Protein AF-A0A285RCG6-F1 (afdb_monomer_lite)

pLDDT: mean 84.07, std 20.47, range [36.75, 98.75]

Organism: NCBI:txid614648

Structure (mmCIF, N/CA/C/O backbone):
data_AF-A0A285RCG6-F1
#
_entry.id   AF-A0A285RCG6-F1
#
loop_
_atom_site.group_PDB
_atom_site.id
_atom_site.type_symbol
_atom_site.label_atom_id
_atom_site.label_alt_id
_atom_site.label_comp_id
_atom_site.label_asym_id
_atom_site.label_entity_id
_atom_site.label_seq_id
_atom_site.pdbx_PDB_ins_code
_atom_site.Cartn_x
_atom_site.Cartn_y
_atom_site.Cartn_z
_atom_site.occupancy
_atom_site.B_iso_or_equiv
_atom_site.auth_seq_id
_atom_site.auth_comp_id
_atom_site.auth_asym_id
_atom_site.auth_atom_id
_atom_site.pdbx_PDB_model_num
ATOM 1 N N . MET A 1 1 ? 2.960 23.850 34.413 1.00 48.06 1 MET A N 1
ATOM 2 C CA . MET A 1 1 ? 1.647 23.790 35.101 1.00 48.06 1 MET A CA 1
ATOM 3 C C . MET A 1 1 ? 0.777 22.585 34.695 1.00 48.06 1 MET A C 1
ATOM 5 O O . MET A 1 1 ? -0.185 22.317 35.395 1.00 48.06 1 MET A O 1
ATOM 9 N N . TYR A 1 2 ? 1.134 21.789 33.671 1.00 41.06 2 TYR A N 1
ATOM 10 C CA . TYR A 1 2 ? 0.334 20.629 33.221 1.00 41.06 2 TYR A CA 1
ATOM 11 C C . TYR A 1 2 ? 0.799 19.238 33.716 1.00 41.06 2 TYR A C 1
ATOM 13 O O . TYR A 1 2 ? 0.081 18.262 33.538 1.00 41.06 2 TYR A O 1
ATOM 21 N N . GLN A 1 3 ? 1.936 19.123 34.414 1.00 36.75 3 GLN A N 1
ATOM 22 C CA . GLN A 1 3 ? 2.403 17.839 34.981 1.00 36.75 3 GLN A CA 1
ATOM 23 C C . GLN A 1 3 ? 1.865 17.533 36.391 1.00 36.75 3 GLN A C 1
ATOM 25 O O . GLN A 1 3 ? 1.822 16.374 36.795 1.00 36.75 3 GLN A O 1
ATOM 30 N N . ASN A 1 4 ? 1.376 18.544 37.117 1.00 39.19 4 ASN A N 1
ATOM 31 C CA . ASN A 1 4 ? 0.864 18.366 38.483 1.00 39.19 4 ASN A CA 1
ATOM 32 C C . ASN A 1 4 ? -0.610 17.918 38.536 1.00 39.19 4 ASN A C 1
ATOM 34 O O . ASN A 1 4 ? -1.078 17.493 39.589 1.00 39.19 4 ASN A O 1
ATOM 38 N N . CYS A 1 5 ? -1.342 17.971 37.415 1.00 43.97 5 CYS A N 1
ATOM 39 C CA . CYS A 1 5 ? -2.757 17.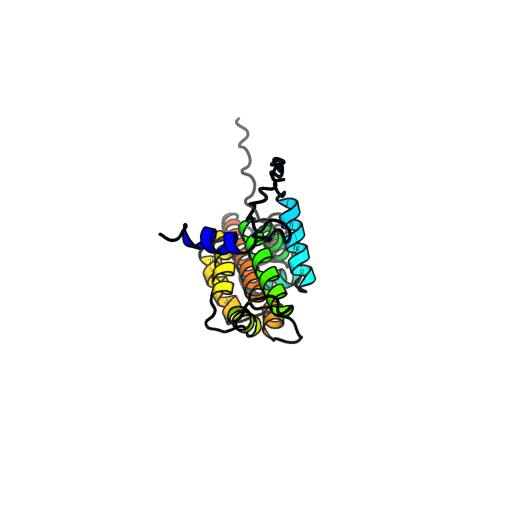585 37.377 1.00 43.97 5 CYS A CA 1
ATOM 40 C C . CYS A 1 5 ? -2.951 16.061 37.229 1.00 43.97 5 CYS A C 1
ATOM 42 O O . CYS A 1 5 ? -3.851 15.492 37.840 1.00 43.97 5 CYS A O 1
ATOM 44 N N . ILE A 1 6 ? -2.060 15.371 36.506 1.00 43.41 6 ILE A N 1
ATOM 45 C CA . ILE A 1 6 ? -2.158 13.915 36.271 1.00 43.41 6 ILE A CA 1
ATOM 46 C C . ILE A 1 6 ? -1.819 13.112 37.539 1.00 43.41 6 ILE A C 1
ATOM 48 O O . ILE A 1 6 ? -2.472 12.113 37.837 1.00 43.41 6 ILE A O 1
ATOM 52 N N . ILE A 1 7 ? -0.865 13.586 38.348 1.00 46.44 7 ILE A N 1
ATOM 53 C CA . ILE A 1 7 ? -0.499 12.943 39.624 1.00 46.44 7 ILE A CA 1
ATOM 54 C C . ILE A 1 7 ? -1.647 13.047 40.649 1.00 46.44 7 ILE A C 1
ATOM 56 O O . ILE A 1 7 ? -1.892 12.106 41.401 1.00 46.44 7 ILE A O 1
ATOM 60 N N . SER A 1 8 ? -2.403 14.151 40.634 1.00 44.25 8 SER A N 1
ATOM 61 C CA . SER A 1 8 ? -3.567 14.372 41.509 1.00 44.25 8 SER A CA 1
ATOM 62 C C . SER A 1 8 ? -4.716 13.390 41.234 1.00 44.25 8 SER A C 1
ATOM 64 O O . SER A 1 8 ? -5.339 12.878 42.168 1.00 44.25 8 SER A O 1
ATOM 66 N N . VAL A 1 9 ? -4.968 13.068 39.959 1.00 45.31 9 VAL A N 1
ATOM 67 C CA . VAL A 1 9 ? -6.043 12.143 39.560 1.00 45.31 9 VAL A CA 1
ATOM 68 C C . VAL A 1 9 ? -5.660 10.687 39.843 1.00 45.31 9 VAL A C 1
ATOM 70 O O . VAL A 1 9 ? -6.495 9.924 40.328 1.00 45.31 9 VAL A O 1
ATOM 73 N N . LEU A 1 10 ? -4.390 10.308 39.648 1.00 38.28 10 LEU A N 1
ATOM 74 C CA . LEU A 1 10 ? -3.929 8.939 39.912 1.00 38.28 10 LEU A CA 1
ATOM 75 C C . LEU A 1 10 ? -3.863 8.597 41.414 1.00 38.28 10 LEU A C 1
ATOM 77 O O . LEU A 1 10 ? -4.074 7.445 41.790 1.00 38.28 10 LEU A O 1
ATOM 81 N N . LEU A 1 11 ? -3.624 9.581 42.294 1.00 39.53 11 LEU A N 1
ATOM 82 C CA . LEU A 1 11 ? -3.581 9.346 43.745 1.00 39.53 11 LEU A CA 1
ATOM 83 C C . LEU A 1 11 ? -4.957 9.073 44.376 1.00 39.53 11 LEU A C 1
ATOM 85 O O . LEU A 1 11 ? -5.017 8.480 45.453 1.00 39.53 11 LEU A O 1
ATOM 89 N N . ARG A 1 12 ? -6.069 9.456 43.732 1.00 42.06 12 ARG A N 1
ATOM 90 C CA . ARG A 1 12 ? -7.420 9.228 44.281 1.00 42.06 12 ARG A CA 1
ATOM 91 C C . ARG A 1 12 ? -7.894 7.774 44.200 1.00 42.06 12 ARG A C 1
ATOM 93 O O . ARG A 1 12 ? -8.850 7.430 44.885 1.00 42.06 12 ARG A O 1
ATOM 100 N N . VAL A 1 13 ? -7.221 6.914 43.433 1.00 44.88 13 VAL A N 1
ATOM 101 C CA . VAL A 1 13 ? -7.636 5.512 43.222 1.00 44.88 13 VAL A CA 1
ATOM 102 C C . VAL A 1 13 ? -7.020 4.538 44.248 1.00 44.88 13 VAL A C 1
ATOM 104 O O . VAL A 1 13 ? -7.443 3.392 44.342 1.00 44.88 13 VAL A O 1
ATOM 107 N N . LEU A 1 14 ? -6.067 4.972 45.086 1.00 41.97 14 LEU A N 1
ATOM 108 C CA . LEU A 1 14 ? -5.276 4.076 45.954 1.00 41.97 14 LEU A CA 1
ATOM 109 C C . LEU A 1 14 ? -5.435 4.325 47.467 1.00 41.97 14 LEU A C 1
ATOM 111 O O . LEU A 1 14 ? -4.511 4.068 48.238 1.00 41.97 14 LEU A O 1
ATOM 115 N N . CYS A 1 15 ? -6.593 4.803 47.928 1.00 42.41 15 CYS A N 1
ATOM 116 C CA . CYS A 1 15 ? -6.899 4.880 49.362 1.00 42.41 15 CYS A CA 1
ATOM 117 C C . CYS A 1 15 ? -7.920 3.808 49.761 1.00 42.41 15 CYS A C 1
ATOM 119 O O . CYS A 1 15 ? -9.116 3.971 49.541 1.00 42.41 15 CYS A O 1
ATOM 121 N N . SER A 1 16 ? -7.455 2.729 50.397 1.00 49.59 16 SER A N 1
ATOM 122 C CA . SER A 1 16 ? -8.328 1.806 51.130 1.00 49.59 16 SER A CA 1
ATOM 123 C C . SER A 1 16 ? -8.360 2.213 52.604 1.00 49.59 16 SER A C 1
ATOM 125 O O . SER A 1 16 ? -7.315 2.350 53.239 1.00 49.59 16 SER A O 1
ATOM 127 N N . LYS A 1 17 ? -9.560 2.435 53.146 1.00 45.97 17 LYS A N 1
ATOM 128 C CA . LYS A 1 17 ? -9.786 2.842 54.540 1.00 45.97 17 LYS A CA 1
ATOM 129 C C . LYS A 1 17 ? -9.766 1.595 55.432 1.00 45.97 17 LYS A C 1
ATOM 131 O O . LYS A 1 17 ? -10.591 0.702 55.244 1.00 45.97 17 LYS A O 1
ATOM 136 N N . ASP A 1 18 ? -8.837 1.520 56.384 1.00 47.41 18 ASP A N 1
ATOM 137 C CA . ASP A 1 18 ? -8.845 0.471 57.411 1.00 47.41 18 ASP A CA 1
ATOM 138 C C . ASP A 1 18 ? -10.092 0.652 58.297 1.00 47.41 18 ASP A C 1
ATOM 140 O O . ASP A 1 18 ? -10.299 1.711 58.898 1.00 47.41 18 ASP A O 1
ATOM 144 N N . ARG A 1 19 ? -10.954 -0.371 58.335 1.00 52.31 19 ARG A N 1
ATOM 145 C CA . ARG A 1 19 ? -12.254 -0.324 59.020 1.00 52.31 19 ARG A CA 1
ATOM 146 C C . ARG A 1 19 ? -12.160 -0.399 60.549 1.00 52.31 19 ARG A C 1
ATOM 148 O O . ARG A 1 19 ? -13.161 -0.098 61.188 1.00 52.31 19 ARG A O 1
ATOM 155 N N . ASN A 1 20 ? -11.003 -0.723 61.136 1.00 49.62 20 ASN A N 1
ATOM 156 C CA . ASN A 1 20 ? -10.863 -0.868 62.593 1.00 49.62 20 ASN A CA 1
ATOM 157 C C . ASN A 1 20 ? -10.155 0.300 63.292 1.00 49.62 20 ASN A C 1
ATOM 159 O O . ASN A 1 20 ? -10.365 0.498 64.484 1.00 49.62 20 ASN A O 1
ATOM 163 N N . THR A 1 21 ? -9.321 1.077 62.595 1.00 57.66 21 THR A N 1
ATOM 164 C CA . THR A 1 21 ? -8.487 2.112 63.247 1.00 57.66 21 THR A CA 1
ATOM 165 C C . THR A 1 21 ? -8.702 3.530 62.722 1.00 57.66 21 THR A C 1
ATOM 167 O O . THR A 1 21 ? -8.169 4.480 63.295 1.00 57.66 21 THR A O 1
ATOM 170 N N . GLY A 1 22 ? -9.462 3.707 61.634 1.00 49.22 22 GLY A N 1
ATOM 171 C CA . GLY A 1 22 ? -9.764 5.023 61.057 1.00 49.22 22 GLY A CA 1
ATOM 172 C C . GLY A 1 22 ? -8.557 5.775 60.477 1.00 49.22 22 GLY A C 1
ATOM 173 O O . GLY A 1 22 ? -8.718 6.894 59.990 1.00 49.22 22 GLY A O 1
ATOM 174 N N . ARG A 1 23 ? -7.355 5.183 60.491 1.00 48.94 23 ARG A N 1
ATOM 175 C CA . ARG A 1 23 ? -6.137 5.771 59.924 1.00 48.94 23 ARG A CA 1
ATOM 176 C C . ARG A 1 23 ? -6.030 5.464 58.432 1.00 48.94 23 ARG A C 1
ATOM 178 O O . ARG A 1 23 ? -6.222 4.334 57.991 1.00 48.94 23 ARG A O 1
ATOM 185 N N . ILE A 1 24 ? -5.700 6.494 57.658 1.00 49.97 24 ILE A N 1
ATOM 186 C CA . ILE A 1 24 ? -5.374 6.376 56.237 1.00 49.97 24 ILE A CA 1
ATOM 187 C C . ILE A 1 24 ? -3.916 5.919 56.146 1.00 49.97 24 ILE A C 1
ATOM 189 O O . ILE A 1 24 ? -3.016 6.648 56.559 1.00 49.97 24 ILE A O 1
ATOM 193 N N . PHE A 1 25 ? -3.679 4.720 55.615 1.00 44.81 25 PHE A N 1
ATOM 194 C CA . PHE A 1 25 ? -2.336 4.227 55.317 1.00 44.81 25 PHE A CA 1
ATOM 195 C C . PHE A 1 25 ? -2.109 4.236 53.807 1.00 44.81 25 PHE A C 1
ATOM 197 O O . PHE A 1 25 ? -2.900 3.683 53.044 1.00 44.81 25 PHE A O 1
ATOM 204 N N . ILE A 1 26 ? -0.999 4.831 53.373 1.00 47.78 26 ILE A N 1
ATOM 205 C CA . ILE A 1 26 ? -0.509 4.686 52.002 1.00 47.78 26 ILE A CA 1
ATOM 206 C C . ILE A 1 26 ? 0.262 3.364 51.951 1.00 47.78 26 ILE A C 1
ATOM 208 O O . ILE A 1 26 ? 1.390 3.276 52.436 1.00 47.78 26 ILE A O 1
ATOM 212 N N . VAL A 1 27 ? -0.337 2.319 51.376 1.00 44.09 27 VAL A N 1
ATOM 213 C CA . VAL A 1 27 ? 0.382 1.068 51.094 1.00 44.09 27 VAL A CA 1
ATOM 214 C C . VAL A 1 27 ? 1.257 1.297 49.864 1.00 44.09 27 VAL A C 1
ATOM 216 O O . VAL A 1 27 ? 0.847 1.061 48.729 1.00 44.09 27 VAL A O 1
ATOM 219 N N . ILE A 1 28 ? 2.487 1.766 50.077 1.00 44.91 28 ILE A N 1
ATOM 220 C CA . ILE A 1 28 ? 3.508 1.758 49.028 1.00 44.91 28 ILE A CA 1
ATOM 221 C C . ILE A 1 28 ? 3.971 0.306 48.875 1.00 44.91 28 ILE A C 1
ATOM 223 O O . ILE A 1 28 ? 4.890 -0.139 49.564 1.00 44.91 28 ILE A O 1
ATOM 227 N N . LYS A 1 29 ? 3.344 -0.459 47.970 1.00 40.41 29 LYS A N 1
ATOM 228 C CA . LYS A 1 29 ? 3.955 -1.701 47.482 1.00 40.41 29 LYS A CA 1
ATOM 229 C C . LYS A 1 29 ? 5.254 -1.320 46.772 1.00 40.41 29 LYS A C 1
ATOM 231 O O . LYS A 1 29 ? 5.237 -0.885 45.624 1.00 40.41 29 LYS A O 1
ATOM 236 N N . ARG A 1 30 ? 6.392 -1.474 47.457 1.00 43.72 30 ARG A N 1
ATOM 237 C CA . ARG A 1 30 ? 7.715 -1.495 46.822 1.00 43.72 30 ARG A CA 1
ATOM 238 C C . ARG A 1 30 ? 7.810 -2.771 45.985 1.00 43.72 30 ARG A C 1
ATOM 240 O O . ARG A 1 30 ? 8.384 -3.762 46.422 1.00 43.72 30 ARG A O 1
ATOM 247 N N . ASN A 1 31 ? 7.217 -2.763 44.796 1.00 43.03 31 ASN A N 1
ATOM 248 C CA . ASN A 1 31 ? 7.556 -3.753 43.785 1.00 43.03 31 ASN A CA 1
ATOM 249 C C . ASN A 1 31 ? 9.004 -3.475 43.379 1.00 43.03 31 ASN A C 1
ATOM 251 O O . ASN A 1 31 ? 9.313 -2.391 42.882 1.00 43.03 31 ASN A O 1
ATOM 255 N N . GLY A 1 32 ? 9.897 -4.426 43.658 1.00 42.72 32 GLY A N 1
ATOM 256 C CA . GLY A 1 32 ? 11.266 -4.381 43.167 1.00 42.72 32 GLY A CA 1
ATOM 257 C C . GLY A 1 32 ? 11.233 -4.152 41.662 1.00 42.72 32 GLY A C 1
ATOM 258 O O . GLY A 1 32 ? 10.590 -4.905 40.933 1.00 42.72 32 GLY A O 1
ATOM 259 N N . ALA A 1 33 ? 11.871 -3.078 41.206 1.00 47.38 33 ALA A N 1
ATOM 260 C CA . ALA A 1 33 ? 12.021 -2.793 39.792 1.00 47.38 33 ALA A CA 1
ATOM 261 C C . ALA A 1 33 ? 12.904 -3.888 39.176 1.00 47.38 33 ALA A C 1
ATOM 263 O O . ALA A 1 33 ? 14.128 -3.766 39.124 1.00 47.38 33 ALA A O 1
ATOM 264 N N . GLN A 1 34 ? 12.292 -4.986 38.731 1.00 47.66 34 GLN A N 1
ATOM 265 C CA . GLN A 1 34 ? 12.912 -5.865 37.754 1.00 47.66 34 GLN A CA 1
ATOM 266 C C . GLN A 1 34 ? 13.211 -4.998 36.537 1.00 47.66 34 GLN A C 1
ATOM 268 O O . GLN A 1 34 ? 12.314 -4.462 35.886 1.00 47.66 34 GLN A O 1
ATOM 273 N N . LYS A 1 35 ? 14.501 -4.808 36.273 1.00 47.66 35 LYS A N 1
ATOM 274 C CA . LYS A 1 35 ? 15.003 -4.122 35.091 1.00 47.66 35 LYS A CA 1
ATOM 275 C C . LYS A 1 35 ? 14.614 -4.984 33.888 1.00 47.66 35 LYS A C 1
ATOM 277 O O . LYS A 1 35 ? 15.370 -5.865 33.494 1.00 47.66 35 LYS A O 1
ATOM 282 N N . MET A 1 36 ? 13.406 -4.788 33.353 1.00 52.31 36 MET A N 1
ATOM 283 C CA . MET A 1 36 ? 12.994 -5.407 32.098 1.00 52.31 36 MET A CA 1
ATOM 284 C C . MET A 1 36 ? 13.960 -4.909 31.030 1.00 52.31 36 MET A C 1
ATOM 286 O O . MET A 1 36 ? 13.895 -3.756 30.599 1.00 52.31 36 MET A O 1
ATOM 290 N N . VAL A 1 37 ? 14.903 -5.758 30.638 1.00 53.97 37 VAL A N 1
ATOM 291 C CA . VAL A 1 37 ? 15.715 -5.512 29.454 1.00 53.97 37 VAL A CA 1
ATOM 292 C C . VAL A 1 37 ? 14.730 -5.498 28.292 1.00 53.97 37 VAL A C 1
ATOM 294 O O . VAL A 1 37 ? 14.185 -6.536 27.927 1.00 53.97 37 VAL A O 1
ATOM 297 N N . LYS A 1 38 ? 14.428 -4.306 27.768 1.00 67.56 38 LYS A N 1
ATOM 298 C CA . LYS A 1 38 ? 13.544 -4.134 26.610 1.00 67.56 38 LYS A CA 1
ATOM 299 C C . LYS A 1 38 ? 14.148 -4.932 25.450 1.00 67.56 38 LYS A C 1
ATOM 301 O O . LYS A 1 38 ? 15.146 -4.505 24.867 1.00 67.56 38 LYS A O 1
ATOM 306 N N . LYS A 1 39 ? 13.579 -6.105 25.148 1.00 81.56 39 LYS A N 1
ATOM 307 C CA . LYS A 1 39 ? 13.943 -6.908 23.975 1.00 81.56 39 LYS A CA 1
ATOM 308 C C . LYS A 1 39 ? 13.729 -6.024 22.744 1.00 81.56 39 LYS A C 1
ATOM 310 O O . LYS A 1 39 ? 12.626 -5.528 22.531 1.00 81.56 39 LYS A O 1
ATOM 315 N N . ARG A 1 40 ? 14.789 -5.767 21.974 1.00 83.81 40 ARG A N 1
ATOM 316 C CA . ARG A 1 40 ? 14.655 -5.066 20.691 1.00 83.81 40 ARG A CA 1
ATOM 317 C C . ARG A 1 40 ? 13.960 -6.009 19.714 1.00 83.81 40 ARG A C 1
ATOM 319 O O . ARG A 1 40 ? 14.417 -7.136 19.543 1.00 83.81 40 ARG A O 1
A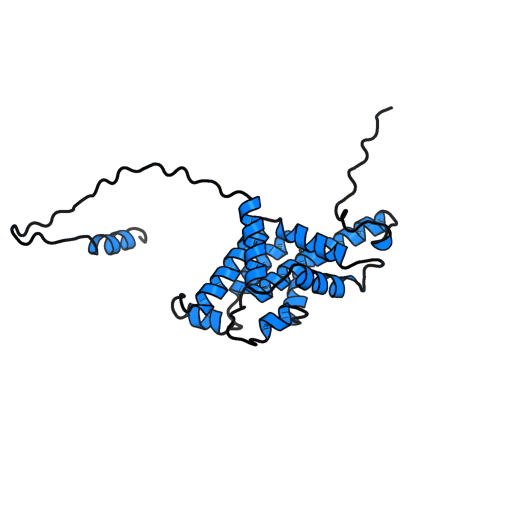TOM 326 N N . ILE A 1 41 ? 12.870 -5.545 19.113 1.00 88.75 41 ILE A N 1
ATOM 327 C CA . ILE A 1 41 ? 12.157 -6.283 18.067 1.00 88.75 41 ILE A CA 1
ATOM 328 C C . ILE A 1 41 ? 13.038 -6.289 16.813 1.00 88.75 41 ILE A C 1
ATOM 330 O O . ILE A 1 41 ? 13.635 -5.263 16.467 1.00 88.75 41 ILE A O 1
ATOM 334 N N . SER A 1 42 ? 13.184 -7.454 16.182 1.00 90.94 42 SER A N 1
ATOM 335 C CA . SER A 1 42 ? 14.014 -7.600 14.983 1.00 90.94 42 SER A CA 1
ATOM 336 C C . SER A 1 42 ? 13.304 -7.041 13.746 1.00 90.94 42 SER A C 1
ATOM 338 O O . SER A 1 42 ? 12.080 -7.074 13.660 1.00 90.94 42 SER A O 1
ATOM 340 N N . SER A 1 43 ? 14.060 -6.553 12.759 1.00 88.69 43 SER A N 1
ATOM 341 C CA . SER A 1 43 ? 13.472 -6.064 11.500 1.00 88.69 43 SER A CA 1
ATOM 342 C C . SER A 1 43 ? 12.715 -7.157 10.736 1.00 88.69 43 SER A C 1
ATOM 344 O O . SER A 1 43 ? 11.758 -6.859 10.033 1.00 88.69 43 SER A O 1
ATOM 346 N N . GLU A 1 44 ? 13.144 -8.413 10.865 1.00 89.94 44 GLU A N 1
ATOM 347 C CA . GLU A 1 44 ? 12.497 -9.562 10.228 1.00 89.94 44 GLU A CA 1
ATOM 348 C C . GLU A 1 44 ? 11.137 -9.871 10.861 1.00 89.94 44 GLU A C 1
ATOM 350 O O . GLU A 1 44 ? 10.165 -10.101 10.148 1.00 89.94 44 GLU A O 1
ATOM 355 N N . GLU A 1 45 ? 11.044 -9.782 12.190 1.00 94.12 45 GLU A N 1
ATOM 356 C CA . GLU A 1 45 ? 9.785 -9.937 12.928 1.00 94.12 45 GLU A CA 1
ATOM 357 C C . GLU A 1 45 ? 8.757 -8.878 12.505 1.00 94.12 45 GLU A C 1
ATOM 359 O O . GLU A 1 45 ? 7.609 -9.214 12.228 1.00 94.12 45 GLU A O 1
ATOM 364 N N . VAL A 1 46 ? 9.183 -7.618 12.356 1.00 94.94 46 VAL A N 1
ATOM 365 C CA . VAL A 1 46 ? 8.313 -6.529 11.875 1.00 94.94 46 VAL A CA 1
ATOM 366 C C . VAL A 1 46 ? 7.892 -6.748 10.418 1.00 94.94 46 VAL A C 1
ATOM 368 O O . VAL A 1 46 ? 6.721 -6.571 10.081 1.00 94.94 46 VAL A O 1
ATOM 371 N N . ALA A 1 47 ? 8.820 -7.165 9.550 1.00 94.06 47 ALA A N 1
ATOM 372 C CA . ALA A 1 47 ? 8.523 -7.444 8.146 1.00 94.06 47 ALA A CA 1
ATOM 373 C C . ALA A 1 47 ? 7.496 -8.573 7.993 1.00 94.06 47 ALA A C 1
ATOM 375 O O . ALA A 1 47 ? 6.553 -8.447 7.215 1.00 94.06 47 ALA A O 1
ATOM 376 N N . LYS A 1 48 ? 7.659 -9.654 8.764 1.00 96.12 48 LYS A N 1
ATOM 377 C CA . LYS A 1 48 ? 6.720 -10.774 8.791 1.00 96.12 48 LYS A CA 1
ATOM 378 C C . LYS A 1 48 ? 5.338 -10.324 9.268 1.00 96.12 48 LYS A C 1
ATOM 380 O O . LYS A 1 48 ? 4.367 -10.548 8.554 1.00 96.12 48 LYS A O 1
ATOM 385 N N . ALA A 1 49 ? 5.270 -9.621 10.400 1.00 97.69 49 ALA A N 1
ATOM 386 C CA . ALA A 1 49 ? 4.010 -9.113 10.940 1.00 97.69 49 ALA A CA 1
ATOM 387 C C . ALA A 1 49 ? 3.279 -8.193 9.950 1.00 97.69 49 ALA A C 1
ATOM 389 O O . ALA A 1 49 ? 2.061 -8.238 9.851 1.00 97.69 49 ALA A O 1
ATOM 390 N N . THR A 1 50 ? 4.019 -7.387 9.183 1.00 98.12 50 THR A N 1
ATOM 391 C CA . THR A 1 50 ? 3.441 -6.499 8.160 1.00 98.12 50 THR A CA 1
ATOM 392 C C . THR A 1 50 ? 2.757 -7.290 7.045 1.00 98.12 50 THR A C 1
ATOM 394 O O . THR A 1 50 ? 1.655 -6.942 6.634 1.00 98.12 50 THR A O 1
ATOM 397 N N . LYS A 1 51 ? 3.388 -8.367 6.557 1.00 97.69 51 LYS A N 1
ATOM 398 C CA . LYS A 1 51 ? 2.796 -9.224 5.518 1.00 97.69 51 LYS A CA 1
ATOM 399 C C . LYS A 1 51 ? 1.565 -9.957 6.035 1.00 97.69 51 LYS A C 1
ATOM 401 O O . LYS A 1 51 ? 0.522 -9.906 5.399 1.00 97.69 51 LYS A O 1
ATOM 406 N N . GLU A 1 52 ? 1.666 -10.543 7.226 1.00 98.19 52 GLU A N 1
ATOM 407 C CA . GLU A 1 52 ? 0.536 -11.203 7.890 1.00 98.19 52 GLU A CA 1
ATOM 408 C C . GLU A 1 52 ? -0.626 -10.223 8.140 1.00 98.19 52 GLU A C 1
ATOM 410 O O . GLU A 1 52 ? -1.791 -10.604 8.031 1.00 98.19 52 GLU A O 1
ATOM 415 N N . ALA A 1 53 ? -0.326 -8.951 8.433 1.00 98.25 53 ALA A N 1
ATOM 416 C CA . ALA A 1 53 ? -1.319 -7.891 8.584 1.00 98.25 53 ALA A CA 1
ATOM 417 C C . ALA A 1 53 ? -2.024 -7.537 7.266 1.00 98.25 53 ALA A C 1
ATOM 419 O O . ALA A 1 53 ? -3.228 -7.322 7.267 1.00 98.25 53 ALA A O 1
ATOM 420 N N . LEU A 1 54 ? -1.330 -7.511 6.130 1.00 98.44 54 LEU A N 1
ATOM 421 C CA . LEU A 1 54 ? -1.984 -7.299 4.833 1.00 98.44 54 LEU A CA 1
ATOM 422 C C . LEU A 1 54 ? -2.843 -8.510 4.438 1.00 98.44 54 LEU A C 1
ATOM 424 O O . LEU A 1 54 ? -4.020 -8.362 4.105 1.00 98.44 54 LEU A O 1
ATOM 428 N N . GLU A 1 55 ? -2.291 -9.718 4.575 1.00 97.75 55 GLU A N 1
ATOM 429 C CA . GLU A 1 55 ? -2.974 -10.968 4.225 1.00 97.75 55 GLU A CA 1
ATOM 430 C C . GLU A 1 55 ? -4.252 -11.177 5.045 1.00 97.75 55 GLU A C 1
ATOM 432 O O . GLU A 1 55 ? -5.296 -11.526 4.491 1.00 97.75 55 GLU A O 1
ATOM 437 N N . ARG A 1 56 ? -4.221 -10.904 6.358 1.00 96.31 56 ARG A N 1
ATOM 438 C CA . ARG A 1 56 ? -5.413 -11.024 7.218 1.00 96.31 56 ARG A CA 1
ATOM 439 C C . ARG A 1 56 ? -6.512 -10.014 6.878 1.00 96.31 56 ARG A C 1
ATOM 441 O O . ARG A 1 56 ? -7.651 -10.219 7.287 1.00 96.31 56 ARG A O 1
ATOM 448 N N . ARG A 1 57 ? -6.178 -8.939 6.156 1.00 96.12 57 ARG A N 1
ATOM 449 C CA . ARG A 1 57 ? -7.134 -7.956 5.625 1.00 96.12 57 ARG A CA 1
ATOM 450 C C . ARG A 1 57 ? -7.506 -8.233 4.163 1.00 96.12 57 ARG A C 1
ATOM 452 O O . ARG A 1 57 ? -8.203 -7.431 3.556 1.00 96.12 57 ARG A O 1
ATOM 459 N N . GLY A 1 58 ? -7.076 -9.368 3.608 1.00 95.88 58 GLY A N 1
ATOM 460 C CA . GLY A 1 58 ? -7.427 -9.796 2.255 1.00 95.88 58 GLY A CA 1
ATOM 461 C C . GLY A 1 58 ? -6.659 -9.083 1.144 1.00 95.88 58 GLY A C 1
ATOM 462 O O . GLY A 1 58 ? -7.140 -9.059 0.016 1.00 95.88 58 GLY A O 1
ATOM 463 N N . VAL A 1 59 ? -5.492 -8.505 1.448 1.00 98.00 59 VAL A N 1
ATOM 464 C CA . VAL A 1 59 ? -4.622 -7.852 0.462 1.00 98.00 59 VAL A CA 1
ATOM 465 C C . VAL A 1 59 ? -3.384 -8.712 0.239 1.00 98.00 59 VAL A C 1
ATOM 467 O O . VAL A 1 59 ? -2.594 -8.905 1.167 1.00 98.00 59 VAL A O 1
ATOM 470 N N . THR A 1 60 ? -3.181 -9.205 -0.985 1.00 98.31 60 THR A N 1
ATOM 471 C CA . THR A 1 60 ? -1.941 -9.911 -1.344 1.00 98.31 60 THR A CA 1
ATOM 472 C C . THR A 1 60 ? -0.920 -8.974 -1.988 1.00 98.31 60 THR A C 1
ATOM 474 O O . THR A 1 60 ? -1.228 -7.863 -2.419 1.00 98.31 60 THR A O 1
ATOM 477 N N . ILE A 1 61 ? 0.337 -9.414 -2.069 1.00 98.31 61 ILE A N 1
ATOM 478 C CA . ILE A 1 61 ? 1.389 -8.647 -2.752 1.00 98.31 61 ILE A CA 1
ATOM 479 C C . ILE A 1 61 ? 1.076 -8.536 -4.249 1.00 98.31 61 ILE A C 1
ATOM 481 O O . ILE A 1 61 ? 1.328 -7.499 -4.860 1.00 98.31 61 ILE A O 1
ATOM 485 N N . GLU A 1 62 ? 0.497 -9.584 -4.828 1.00 98.31 62 GLU A N 1
ATOM 486 C CA . GLU A 1 62 ? 0.094 -9.658 -6.229 1.00 98.31 62 GLU A CA 1
ATOM 487 C C . GLU A 1 62 ? -1.029 -8.666 -6.549 1.00 98.31 62 GLU A C 1
ATOM 489 O O . GLU A 1 62 ? -0.985 -8.035 -7.603 1.00 98.31 62 GLU A O 1
ATOM 494 N N . ASP A 1 63 ? -1.980 -8.460 -5.630 1.00 98.50 63 ASP A N 1
ATOM 495 C CA . ASP A 1 63 ? -3.026 -7.441 -5.778 1.00 98.50 63 ASP A CA 1
ATOM 496 C C . ASP A 1 63 ? -2.427 -6.032 -5.931 1.00 98.50 63 ASP A C 1
ATOM 498 O O . ASP A 1 63 ? -2.851 -5.246 -6.782 1.00 98.50 63 ASP A O 1
ATOM 502 N N . ILE A 1 64 ? -1.407 -5.717 -5.127 1.00 98.75 64 ILE A N 1
ATOM 503 C CA . ILE A 1 64 ? -0.689 -4.437 -5.189 1.00 98.75 64 ILE A CA 1
ATOM 504 C C . ILE A 1 64 ? 0.163 -4.376 -6.464 1.00 98.75 64 ILE A C 1
ATOM 506 O O . ILE A 1 64 ? 0.191 -3.355 -7.152 1.00 98.75 64 ILE A O 1
ATOM 510 N N . ALA A 1 65 ? 0.849 -5.468 -6.807 1.00 98.50 65 ALA A N 1
ATOM 511 C CA . ALA A 1 65 ? 1.688 -5.556 -7.997 1.00 98.50 65 ALA A CA 1
ATOM 512 C C . ALA A 1 65 ? 0.886 -5.366 -9.290 1.00 98.50 65 ALA A C 1
ATOM 514 O O . ALA A 1 65 ? 1.396 -4.736 -10.212 1.00 98.50 65 ALA A O 1
ATOM 515 N N . ALA A 1 66 ? -0.359 -5.844 -9.348 1.00 98.62 66 ALA A N 1
ATOM 516 C CA . ALA A 1 66 ? -1.249 -5.642 -10.488 1.00 98.62 66 ALA A CA 1
ATOM 517 C C . ALA A 1 66 ? -1.537 -4.153 -10.728 1.00 98.62 66 ALA A C 1
ATOM 519 O O . ALA A 1 66 ? -1.442 -3.687 -11.859 1.00 98.62 66 ALA A O 1
ATOM 520 N N . ILE A 1 67 ? -1.774 -3.381 -9.659 1.00 98.50 67 ILE A N 1
ATOM 521 C CA . ILE A 1 67 ? -1.930 -1.921 -9.762 1.00 98.50 67 ILE A CA 1
ATOM 522 C C . ILE A 1 67 ? -0.657 -1.295 -10.335 1.00 98.50 67 ILE A C 1
ATOM 524 O O . ILE A 1 67 ? -0.715 -0.513 -11.280 1.00 98.50 67 ILE A O 1
ATOM 528 N N . VAL A 1 68 ? 0.509 -1.655 -9.791 1.00 98.44 68 VAL A N 1
ATOM 529 C CA . VAL A 1 68 ? 1.800 -1.133 -10.267 1.00 98.44 68 VAL A CA 1
ATOM 530 C C . VAL A 1 68 ? 2.020 -1.476 -11.740 1.00 98.44 68 VAL A C 1
ATOM 532 O O . VAL A 1 68 ? 2.493 -0.630 -12.497 1.00 98.44 68 VAL A O 1
ATOM 535 N N . TYR A 1 69 ? 1.680 -2.699 -12.142 1.00 98.19 69 TYR A N 1
ATOM 536 C CA . TYR A 1 69 ? 1.805 -3.170 -13.513 1.00 98.19 69 TYR A CA 1
ATOM 537 C C . TYR A 1 69 ? 0.947 -2.339 -14.462 1.00 98.19 69 TYR A C 1
ATOM 539 O O . TYR A 1 69 ? 1.487 -1.763 -15.401 1.00 98.19 69 TYR A O 1
ATOM 547 N N . ASP A 1 70 ? -0.342 -2.178 -14.169 1.00 96.62 70 ASP A N 1
ATOM 548 C CA . ASP A 1 70 ? -1.261 -1.398 -15.003 1.00 96.62 70 ASP A CA 1
ATOM 549 C C . ASP A 1 70 ? -0.813 0.065 -15.142 1.00 96.62 70 ASP A C 1
ATOM 551 O O . ASP A 1 70 ? -0.923 0.661 -16.214 1.00 96.62 70 ASP A O 1
ATOM 555 N N . MET A 1 71 ? -0.251 0.643 -14.076 1.00 94.88 71 MET A N 1
ATOM 556 C CA . MET A 1 71 ? 0.270 2.010 -14.099 1.00 94.88 71 MET A CA 1
ATOM 557 C C . MET A 1 71 ? 1.545 2.168 -14.927 1.00 94.88 71 MET A C 1
ATOM 559 O O . MET A 1 71 ? 1.782 3.239 -15.482 1.00 94.88 71 MET A O 1
ATOM 563 N N . GLN A 1 72 ? 2.412 1.156 -14.936 1.00 96.38 72 GLN A N 1
ATOM 564 C CA . GLN A 1 72 ? 3.760 1.265 -15.493 1.00 96.38 72 GLN A CA 1
ATOM 565 C C . GLN A 1 72 ? 3.884 0.639 -16.885 1.00 96.38 72 GLN A C 1
ATOM 567 O O . GLN A 1 72 ? 4.705 1.104 -17.674 1.00 96.38 72 GLN A O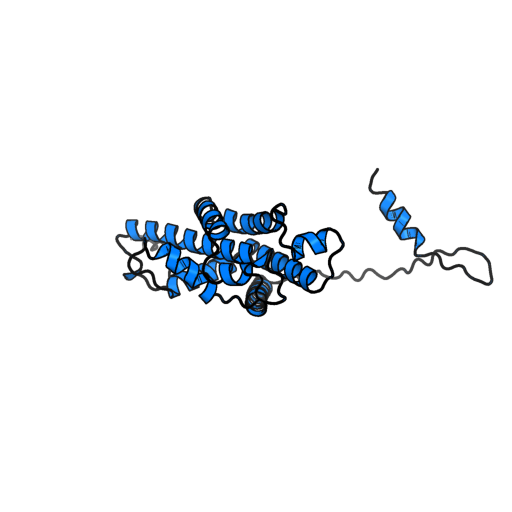 1
ATOM 572 N N . LEU A 1 73 ? 3.057 -0.350 -17.227 1.00 95.25 73 LEU A N 1
ATOM 573 C CA . LEU A 1 73 ? 3.076 -1.037 -18.519 1.00 95.25 73 LEU A CA 1
ATOM 574 C C . LEU A 1 73 ? 3.041 -0.085 -19.731 1.00 95.25 73 LEU A C 1
ATOM 576 O O . LEU A 1 73 ? 3.813 -0.323 -20.657 1.00 95.25 73 LEU A O 1
ATOM 580 N N . PRO A 1 74 ? 2.245 1.008 -19.752 1.00 94.75 74 PRO A N 1
ATOM 581 C CA . PRO A 1 74 ? 2.213 1.917 -20.903 1.00 94.75 74 PRO A CA 1
ATOM 582 C C . PRO A 1 74 ? 3.543 2.621 -21.203 1.00 94.75 74 PRO A C 1
ATOM 584 O O . PRO A 1 74 ? 3.709 3.164 -22.292 1.00 94.75 74 PRO A O 1
ATOM 587 N N . TYR A 1 75 ? 4.466 2.644 -20.239 1.00 92.06 75 TYR A N 1
ATOM 588 C CA . TYR A 1 75 ? 5.739 3.361 -20.325 1.00 92.06 75 TYR A CA 1
ATOM 589 C C . TYR A 1 75 ? 6.953 2.430 -20.387 1.00 92.06 75 TYR A C 1
ATOM 591 O O . TYR A 1 75 ? 8.032 2.870 -20.760 1.00 92.06 75 TYR A O 1
ATOM 599 N N . ASN A 1 76 ? 6.793 1.159 -20.011 1.00 91.00 76 ASN A N 1
ATOM 600 C CA . ASN A 1 76 ? 7.902 0.239 -19.783 1.00 91.00 76 ASN A CA 1
ATOM 601 C C . ASN A 1 76 ? 7.765 -0.998 -20.678 1.00 91.00 76 ASN A C 1
ATOM 603 O O . ASN A 1 76 ? 7.076 -1.960 -20.327 1.00 91.00 76 ASN A O 1
ATOM 607 N N . GLU A 1 77 ? 8.446 -0.992 -21.824 1.00 90.06 77 GLU A N 1
ATOM 608 C CA . GLU A 1 77 ? 8.502 -2.161 -22.704 1.00 90.06 77 GLU A CA 1
ATOM 609 C C . GLU A 1 77 ? 9.177 -3.346 -21.995 1.00 90.06 77 GLU A C 1
ATOM 611 O O . GLU A 1 77 ? 10.219 -3.204 -21.352 1.00 90.06 77 GLU A O 1
ATOM 616 N N . GLY A 1 78 ? 8.551 -4.524 -22.082 1.00 92.94 78 GLY A N 1
ATOM 617 C CA . GLY A 1 78 ? 9.040 -5.741 -21.431 1.00 92.94 78 GLY A CA 1
ATOM 618 C C . GLY A 1 78 ? 8.791 -5.819 -19.924 1.00 92.94 78 GLY A C 1
ATOM 619 O O . GLY A 1 78 ? 9.226 -6.781 -19.292 1.00 92.94 78 GLY A O 1
ATOM 620 N N . LEU A 1 79 ? 8.077 -4.853 -19.328 1.00 96.25 79 LEU A N 1
ATOM 621 C CA . LEU A 1 79 ? 7.671 -4.948 -17.927 1.00 96.25 79 LEU A CA 1
ATOM 622 C C . LEU A 1 79 ? 6.809 -6.197 -17.712 1.00 96.25 79 LEU A C 1
ATOM 624 O O . LEU A 1 79 ? 5.915 -6.513 -18.497 1.00 96.25 79 LEU A O 1
ATOM 628 N N . THR A 1 80 ? 7.055 -6.891 -16.605 1.00 97.00 80 THR A N 1
ATOM 629 C CA . THR A 1 80 ? 6.308 -8.091 -16.211 1.00 97.00 80 THR A CA 1
ATOM 630 C C . THR A 1 80 ? 5.738 -7.911 -14.813 1.00 97.00 80 THR A C 1
ATOM 632 O O . THR A 1 80 ? 6.246 -7.115 -14.022 1.00 97.00 80 THR A O 1
ATOM 635 N N . ILE A 1 81 ? 4.709 -8.688 -14.475 1.00 96.94 81 ILE A N 1
ATOM 636 C CA . ILE A 1 81 ? 4.127 -8.661 -13.129 1.00 96.94 81 ILE A CA 1
ATOM 637 C C . ILE A 1 81 ? 5.163 -9.004 -12.047 1.00 96.94 81 ILE A C 1
ATOM 639 O O . ILE A 1 81 ? 5.147 -8.425 -10.968 1.00 96.94 81 ILE A O 1
ATOM 643 N N . GLU A 1 82 ? 6.127 -9.874 -12.352 1.00 96.56 82 GLU A N 1
ATOM 644 C CA . GLU A 1 82 ? 7.195 -10.265 -11.428 1.00 96.56 82 GLU A CA 1
ATOM 645 C C . GLU A 1 82 ? 8.121 -9.090 -11.080 1.00 96.56 82 GLU A C 1
ATOM 647 O O . GLU A 1 82 ? 8.552 -8.969 -9.928 1.00 96.56 82 GLU A O 1
ATOM 652 N N . HIS A 1 83 ? 8.385 -8.185 -12.035 1.00 96.75 83 HIS A N 1
ATOM 653 C CA . HIS A 1 83 ? 9.108 -6.937 -11.769 1.00 96.75 83 HIS A CA 1
ATOM 654 C C . HIS A 1 83 ? 8.341 -6.087 -10.745 1.00 96.75 83 HIS A C 1
ATOM 656 O O . HIS A 1 83 ? 8.908 -5.585 -9.769 1.00 96.75 83 HIS A O 1
ATOM 662 N N . CYS A 1 84 ? 7.027 -5.963 -10.929 1.00 98.00 84 CYS A N 1
ATOM 663 C CA . CYS A 1 84 ? 6.157 -5.217 -10.028 1.00 98.00 84 CYS A CA 1
ATOM 664 C C . CYS A 1 84 ? 6.115 -5.854 -8.631 1.00 98.00 84 CYS A C 1
ATOM 666 O O . CYS A 1 84 ? 6.351 -5.154 -7.644 1.00 98.00 84 CYS A O 1
ATOM 668 N N . THR A 1 85 ? 5.935 -7.174 -8.539 1.00 97.81 85 THR A N 1
ATOM 669 C CA . THR A 1 85 ? 5.958 -7.940 -7.281 1.00 97.81 85 THR A CA 1
ATOM 670 C C . THR A 1 85 ? 7.272 -7.743 -6.529 1.00 97.81 85 THR A C 1
ATOM 672 O O . THR A 1 85 ? 7.265 -7.438 -5.335 1.00 97.81 85 THR A O 1
ATOM 675 N N . ASN A 1 86 ? 8.418 -7.829 -7.216 1.00 96.56 86 ASN A N 1
ATOM 676 C CA . ASN A 1 86 ? 9.722 -7.579 -6.598 1.00 96.56 86 ASN A CA 1
ATOM 677 C C . ASN A 1 86 ? 9.837 -6.142 -6.065 1.00 96.56 86 ASN A C 1
ATOM 679 O O . ASN A 1 86 ? 10.384 -5.912 -4.981 1.00 96.56 86 ASN A O 1
ATOM 683 N N . SER A 1 87 ? 9.297 -5.169 -6.802 1.00 97.00 87 SER A N 1
ATOM 684 C CA . SER A 1 87 ? 9.299 -3.777 -6.367 1.00 97.00 87 SER A CA 1
ATOM 685 C C . SER A 1 87 ? 8.453 -3.561 -5.111 1.00 97.00 87 SER A C 1
ATOM 687 O O . SER A 1 87 ? 8.939 -2.934 -4.165 1.00 97.00 87 SER A O 1
ATOM 689 N N . VAL A 1 88 ? 7.249 -4.140 -5.049 1.00 98.25 88 VAL A N 1
ATOM 690 C CA . VAL A 1 88 ? 6.376 -4.109 -3.861 1.00 98.25 88 VAL A CA 1
ATOM 691 C C . VAL A 1 88 ? 7.069 -4.760 -2.661 1.00 98.25 88 VAL A C 1
ATOM 693 O O . VAL A 1 88 ? 7.177 -4.149 -1.597 1.00 98.25 88 VAL A O 1
ATOM 696 N N . GLU A 1 89 ? 7.651 -5.947 -2.843 1.00 96.56 89 GLU A N 1
ATOM 697 C CA . GLU A 1 89 ? 8.460 -6.629 -1.824 1.00 96.56 89 GLU A CA 1
ATOM 698 C C . GLU A 1 89 ? 9.595 -5.742 -1.296 1.00 96.56 89 GLU A C 1
ATOM 700 O O . GLU A 1 89 ? 9.881 -5.700 -0.096 1.00 96.56 89 GLU A O 1
ATOM 705 N N . ARG A 1 90 ? 10.254 -4.981 -2.177 1.00 95.50 90 ARG A N 1
ATOM 706 C CA . ARG A 1 90 ? 11.323 -4.065 -1.772 1.00 95.50 90 ARG A CA 1
ATOM 707 C C . ARG A 1 90 ? 10.799 -2.885 -0.959 1.00 95.50 90 ARG A C 1
ATOM 709 O O . ARG A 1 90 ? 11.482 -2.477 -0.015 1.00 95.50 90 ARG A O 1
ATOM 716 N N . VAL A 1 91 ? 9.623 -2.359 -1.300 1.00 97.25 91 VAL A N 1
ATOM 717 C CA . VAL A 1 91 ? 8.936 -1.299 -0.546 1.00 97.25 91 VAL A CA 1
ATOM 718 C C . VAL A 1 91 ? 8.590 -1.780 0.859 1.00 97.25 91 VAL A C 1
ATOM 720 O O . VAL A 1 91 ? 8.981 -1.131 1.830 1.00 97.25 91 VAL A O 1
ATOM 723 N N . LEU A 1 92 ? 8.005 -2.972 0.977 1.00 96.75 92 LEU A N 1
ATOM 724 C CA . LEU A 1 92 ? 7.623 -3.595 2.248 1.00 96.75 92 LEU A CA 1
ATOM 725 C C . LEU A 1 92 ? 8.806 -3.954 3.161 1.00 96.75 92 LEU A C 1
ATOM 727 O O . LEU A 1 92 ? 8.604 -4.263 4.332 1.00 96.75 92 LEU A O 1
ATOM 731 N N . ARG A 1 93 ? 10.057 -3.891 2.684 1.00 94.19 93 ARG A N 1
ATOM 732 C CA . ARG A 1 93 ? 11.260 -4.038 3.531 1.00 94.19 93 ARG A CA 1
ATOM 733 C C . ARG A 1 93 ? 11.650 -2.756 4.273 1.00 94.19 93 ARG A C 1
ATOM 735 O O . ARG A 1 93 ? 12.538 -2.808 5.127 1.00 94.19 93 ARG A O 1
ATOM 742 N N . LYS A 1 94 ? 11.067 -1.600 3.939 1.00 95.00 94 LYS A N 1
ATOM 743 C CA . LYS A 1 94 ? 11.365 -0.339 4.631 1.00 95.00 94 LYS A CA 1
ATOM 744 C C . LYS A 1 94 ? 10.603 -0.259 5.951 1.00 95.00 94 LYS A C 1
ATOM 746 O O . LYS A 1 94 ? 9.389 -0.410 5.981 1.00 95.00 94 LYS A O 1
ATOM 751 N N . ARG A 1 95 ? 11.319 0.063 7.033 1.00 94.31 95 ARG A N 1
ATOM 752 C CA . ARG A 1 95 ? 10.729 0.164 8.379 1.00 94.31 95 ARG A CA 1
ATOM 753 C C . ARG A 1 95 ? 9.630 1.218 8.491 1.00 94.31 95 ARG A C 1
ATOM 755 O O . ARG A 1 95 ? 8.649 0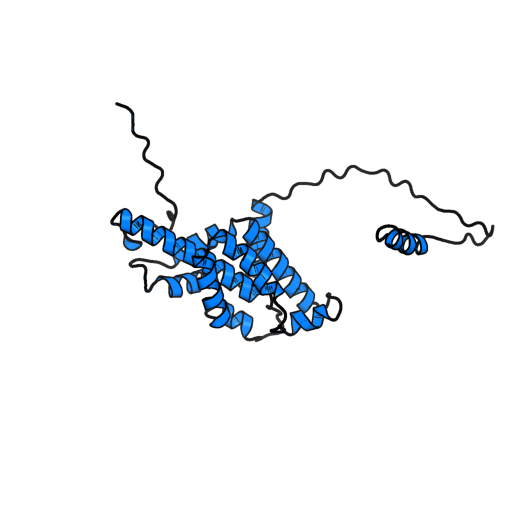.971 9.173 1.00 94.31 95 ARG A O 1
ATOM 762 N N . GLU A 1 96 ? 9.781 2.363 7.829 1.00 94.75 96 GLU A N 1
ATOM 763 C CA . GLU A 1 96 ? 8.755 3.418 7.838 1.00 94.75 96 GLU A CA 1
ATOM 764 C C . GLU A 1 96 ? 7.440 2.914 7.231 1.00 94.75 96 GLU A C 1
ATOM 766 O O . GLU A 1 96 ? 6.399 3.053 7.861 1.00 94.75 96 GLU A O 1
ATOM 771 N N . VAL A 1 97 ? 7.517 2.206 6.098 1.00 97.25 97 VAL A N 1
ATOM 772 C CA . VAL A 1 97 ? 6.355 1.571 5.455 1.00 97.25 97 VAL A CA 1
ATOM 773 C C . VAL A 1 97 ? 5.721 0.529 6.370 1.00 97.25 97 VAL A C 1
ATOM 775 O O . VAL A 1 97 ? 4.518 0.555 6.601 1.00 97.25 97 VAL A O 1
ATOM 778 N N . GLN A 1 98 ? 6.530 -0.366 6.939 1.00 97.88 98 GLN A N 1
ATOM 779 C CA . GLN A 1 98 ? 6.046 -1.412 7.842 1.00 97.88 98 GLN A CA 1
ATOM 780 C C . GLN A 1 98 ? 5.304 -0.837 9.051 1.00 97.88 98 GLN A C 1
ATOM 782 O O . GLN A 1 98 ? 4.235 -1.316 9.412 1.00 97.88 98 GLN A O 1
ATOM 787 N N . HIS A 1 99 ? 5.857 0.204 9.676 1.00 96.62 99 HIS A N 1
ATOM 788 C CA . HIS A 1 99 ? 5.218 0.843 10.820 1.00 96.62 99 HIS A CA 1
ATOM 789 C C . HIS A 1 99 ? 3.899 1.519 10.435 1.00 96.62 99 HIS A C 1
ATOM 791 O O . HIS A 1 99 ? 2.926 1.350 11.165 1.00 96.62 99 HIS A O 1
ATOM 797 N N . SER A 1 100 ? 3.846 2.237 9.307 1.00 97.62 100 SER A N 1
ATOM 798 C CA . SER A 1 100 ? 2.600 2.839 8.816 1.00 97.62 100 SER A CA 1
ATOM 799 C C . SER A 1 100 ? 1.526 1.780 8.572 1.00 97.62 100 SER A C 1
ATOM 801 O O . SER A 1 100 ? 0.411 1.931 9.059 1.00 97.62 100 SER A O 1
ATOM 803 N N . VAL A 1 101 ? 1.879 0.678 7.901 1.00 98.31 101 VAL A N 1
ATOM 804 C CA . VAL A 1 101 ? 0.946 -0.421 7.610 1.00 98.31 101 VAL A CA 1
ATOM 805 C C . VAL A 1 101 ? 0.401 -1.053 8.887 1.00 98.31 101 VAL A C 1
ATOM 807 O O . VAL A 1 101 ? -0.809 -1.192 9.036 1.00 98.31 101 VAL A O 1
ATOM 810 N N . LEU A 1 102 ? 1.279 -1.399 9.832 1.00 98.44 102 LEU A N 1
ATOM 811 C CA . LEU A 1 102 ? 0.869 -2.017 11.094 1.00 98.44 102 LEU A CA 1
ATOM 812 C C . LEU A 1 102 ? -0.038 -1.098 11.922 1.00 98.44 102 LEU A C 1
ATOM 814 O O . LEU A 1 102 ? -1.016 -1.566 12.492 1.00 98.44 102 LEU A O 1
ATOM 818 N N . VAL A 1 103 ? 0.277 0.200 11.990 1.00 98.44 103 VAL A N 1
ATOM 819 C CA . VAL A 1 103 ? -0.534 1.168 12.743 1.00 98.44 103 VAL A CA 1
ATOM 820 C C . VAL A 1 103 ? -1.901 1.371 12.095 1.00 98.44 103 VAL A C 1
ATOM 822 O O . VAL A 1 103 ? -2.899 1.328 12.807 1.00 98.44 103 VAL A O 1
ATOM 825 N N . GLY A 1 104 ? -1.958 1.576 10.777 1.00 98.38 104 GLY A N 1
ATOM 826 C CA . GLY A 1 104 ? -3.226 1.815 10.086 1.00 98.38 104 GLY A CA 1
ATOM 827 C C . GLY A 1 104 ? -4.169 0.619 10.171 1.00 98.38 104 GLY A C 1
ATOM 828 O O . GLY A 1 104 ? -5.322 0.776 10.553 1.00 98.38 104 GLY A O 1
ATOM 829 N N . ILE A 1 105 ? -3.653 -0.593 9.939 1.00 98.44 105 ILE A N 1
ATOM 830 C CA . ILE A 1 105 ? -4.458 -1.819 10.036 1.00 98.44 105 ILE A CA 1
ATOM 831 C C . ILE A 1 105 ? -4.986 -2.038 11.457 1.00 98.44 105 ILE A C 1
ATOM 833 O O . ILE A 1 105 ? -6.140 -2.425 11.628 1.00 98.44 105 ILE A O 1
ATOM 837 N N . GLU A 1 106 ? -4.181 -1.771 12.488 1.00 98.44 106 GLU A N 1
ATOM 838 C CA . GLU A 1 106 ? -4.654 -1.896 13.869 1.00 98.44 106 GLU A CA 1
ATOM 839 C C . GLU A 1 106 ? -5.766 -0.878 14.178 1.00 98.44 106 GLU A C 1
ATOM 841 O O . GLU A 1 106 ? -6.724 -1.213 14.869 1.00 98.44 106 GLU A O 1
ATOM 846 N N . LEU A 1 107 ? -5.682 0.351 13.654 1.00 98.38 107 LEU A N 1
ATOM 847 C CA . LEU A 1 107 ? -6.731 1.362 13.831 1.00 98.38 107 LEU A CA 1
ATOM 848 C C . LEU A 1 107 ? -8.037 0.969 13.135 1.00 98.38 107 LEU A C 1
ATOM 850 O O . LEU A 1 107 ? -9.091 1.050 13.769 1.00 98.38 107 LEU A O 1
ATOM 854 N N . ASP A 1 108 ? -7.958 0.478 11.897 1.00 97.69 108 ASP A N 1
ATOM 855 C CA . ASP A 1 108 ? -9.098 -0.093 11.171 1.00 97.69 108 ASP A CA 1
ATOM 856 C C . ASP A 1 108 ? -9.748 -1.228 11.976 1.00 97.69 108 ASP A C 1
ATOM 858 O O . ASP A 1 108 ? -10.960 -1.263 12.178 1.00 97.69 108 ASP A O 1
ATOM 862 N N . GLU A 1 109 ? -8.941 -2.145 12.512 1.00 97.00 109 GLU A N 1
ATOM 863 C CA . GLU A 1 109 ? -9.430 -3.269 13.309 1.00 97.00 109 GLU A CA 1
ATOM 864 C C . GLU A 1 109 ? -10.062 -2.860 14.637 1.00 97.00 109 GLU A C 1
ATOM 866 O O . GLU A 1 109 ? -11.011 -3.499 15.098 1.00 97.00 109 GLU A O 1
ATOM 871 N N . LEU A 1 110 ? -9.516 -1.842 15.299 1.00 98.06 110 LEU A N 1
ATOM 872 C CA . LEU A 1 110 ? -10.083 -1.314 16.534 1.00 98.06 110 LEU A CA 1
ATOM 873 C C . LEU A 1 110 ? -11.413 -0.609 16.268 1.00 98.06 110 LEU A C 1
ATOM 875 O O . LEU A 1 110 ? -12.337 -0.774 17.069 1.00 98.06 110 LEU A O 1
ATOM 879 N N . ALA A 1 111 ? -11.521 0.125 15.158 1.00 96.75 111 ALA A N 1
ATOM 880 C CA . ALA A 1 111 ? -12.774 0.720 14.711 1.00 96.75 111 ALA A CA 1
ATOM 881 C C . ALA A 1 111 ? -13.808 -0.369 14.392 1.00 96.75 111 ALA A C 1
ATOM 883 O O . ALA A 1 111 ? -14.906 -0.350 14.939 1.00 96.75 111 ALA A O 1
ATOM 884 N N . GLU A 1 112 ? -13.434 -1.395 13.627 1.00 95.50 112 GLU A N 1
ATOM 885 C CA . GLU A 1 112 ? -14.307 -2.530 13.297 1.00 95.50 112 GLU A CA 1
ATOM 886 C C . GLU A 1 112 ? -14.830 -3.251 14.558 1.00 95.50 112 GLU A C 1
ATOM 888 O O . GLU A 1 112 ? -15.999 -3.629 14.652 1.00 95.50 112 GLU A O 1
ATOM 893 N N . LYS A 1 113 ? -13.986 -3.382 15.591 1.00 96.31 113 LYS A N 1
ATOM 894 C CA . LYS A 1 113 ? -14.341 -3.994 16.886 1.00 96.31 113 LYS A CA 1
ATOM 895 C C . LYS A 1 113 ? -15.056 -3.039 17.852 1.00 96.31 113 LYS A C 1
ATOM 897 O O . LYS A 1 113 ? -15.353 -3.452 18.973 1.00 96.31 113 LYS A O 1
ATOM 902 N N . ASN A 1 114 ? -15.338 -1.796 17.456 1.00 96.94 114 ASN A N 1
ATOM 903 C CA . ASN A 1 114 ? -15.956 -0.770 18.303 1.00 96.94 114 ASN A CA 1
ATOM 904 C C . ASN A 1 114 ? -15.175 -0.477 19.604 1.00 96.94 114 ASN A C 1
ATOM 906 O O . ASN A 1 114 ? -15.754 -0.249 20.668 1.00 96.94 114 ASN A O 1
ATOM 910 N N . LEU A 1 115 ? -13.841 -0.528 19.540 1.00 98.06 115 LEU A N 1
ATOM 911 C CA . LEU A 1 115 ? -12.953 -0.348 20.697 1.00 98.06 115 LEU A CA 1
ATOM 912 C C . LEU A 1 115 ? -12.367 1.065 20.800 1.00 98.06 115 LEU A C 1
ATOM 914 O O . LEU A 1 115 ? -11.659 1.361 21.767 1.00 98.06 115 LEU A O 1
ATOM 918 N N . LEU A 1 116 ? -12.648 1.942 19.835 1.00 97.69 116 LEU A N 1
ATOM 919 C CA . LEU A 1 116 ? -12.204 3.329 19.877 1.00 97.69 116 LEU A CA 1
ATOM 920 C C . LEU A 1 116 ? -13.171 4.191 20.697 1.00 97.69 116 LEU A C 1
ATOM 922 O O . LEU A 1 116 ? -14.370 3.937 20.804 1.00 97.69 116 LEU A O 1
ATOM 926 N N . SER A 1 117 ? -12.647 5.260 21.290 1.00 98.12 117 SER A N 1
ATOM 927 C CA . SER A 1 117 ? -13.475 6.253 21.974 1.00 98.12 117 SER A CA 1
ATOM 928 C C . SER A 1 117 ? -14.228 7.131 20.975 1.00 98.12 117 SER A C 1
ATOM 930 O O . SER A 1 117 ? -13.665 7.554 19.967 1.00 98.12 117 SER A O 1
ATOM 932 N N . GLN A 1 118 ? -15.461 7.514 21.296 1.00 97.62 118 GLN A N 1
ATOM 933 C CA . GLN A 1 118 ? -16.176 8.561 20.559 1.00 97.62 118 GLN A CA 1
ATOM 934 C C . GLN A 1 118 ? -15.515 9.945 20.775 1.00 97.62 118 GLN A C 1
ATOM 936 O O . GLN A 1 118 ? -15.042 10.211 21.885 1.00 97.62 118 GLN A O 1
ATOM 941 N N . PRO A 1 119 ? -15.465 10.835 19.756 1.00 97.19 119 PRO A N 1
ATOM 942 C CA . PRO A 1 119 ? -16.071 10.703 18.422 1.00 97.19 119 PRO A CA 1
ATOM 943 C C . PRO A 1 119 ? -15.216 9.942 17.389 1.00 97.19 119 PRO A C 1
ATOM 945 O O . PRO A 1 119 ? -15.691 9.687 16.289 1.00 97.19 119 PRO A O 1
ATOM 948 N N . LEU A 1 120 ? -13.974 9.573 17.727 1.00 97.81 120 LEU A N 1
ATOM 949 C CA . LEU A 1 120 ? -13.014 8.971 16.792 1.00 97.81 120 LEU A CA 1
ATOM 950 C C . LEU A 1 120 ? -13.516 7.659 16.176 1.00 97.81 120 LEU A C 1
ATOM 952 O O . LEU A 1 120 ? -13.308 7.435 14.991 1.00 97.81 120 LEU A O 1
ATOM 956 N N . GLN A 1 121 ? -14.199 6.833 16.972 1.00 97.88 121 GLN A N 1
ATOM 957 C CA . GLN A 1 121 ? -14.851 5.610 16.497 1.00 97.88 121 GLN A CA 1
ATOM 958 C C . GLN A 1 121 ? -15.724 5.881 15.269 1.00 97.88 121 GLN A C 1
ATOM 960 O O . GLN A 1 121 ? -15.497 5.284 14.226 1.00 97.88 121 GLN A O 1
ATOM 965 N N . SER A 1 122 ? -16.675 6.814 15.390 1.00 97.06 122 SER A N 1
ATOM 966 C CA . SER A 1 122 ? -17.591 7.133 14.292 1.00 97.06 122 SER A CA 1
ATOM 967 C C . SER A 1 122 ? -16.849 7.706 13.092 1.00 97.06 122 SER A C 1
ATOM 969 O O . SER A 1 122 ? -17.154 7.317 11.980 1.00 97.06 122 SER A O 1
ATOM 971 N N . ILE A 1 123 ? -15.866 8.584 13.324 1.00 97.25 123 ILE A N 1
ATOM 972 C CA . ILE A 1 123 ? -15.089 9.245 12.264 1.00 97.25 123 ILE A CA 1
ATOM 973 C C . ILE A 1 123 ? -14.363 8.220 11.382 1.00 97.25 123 ILE A C 1
ATOM 975 O O . ILE A 1 123 ? -14.467 8.295 10.160 1.00 97.25 123 ILE A O 1
ATOM 979 N N . ILE A 1 124 ? -13.661 7.264 12.001 1.00 96.56 124 ILE A N 1
ATOM 980 C CA . ILE A 1 124 ? -12.921 6.224 11.274 1.00 96.56 124 ILE A CA 1
ATOM 981 C C . ILE A 1 124 ?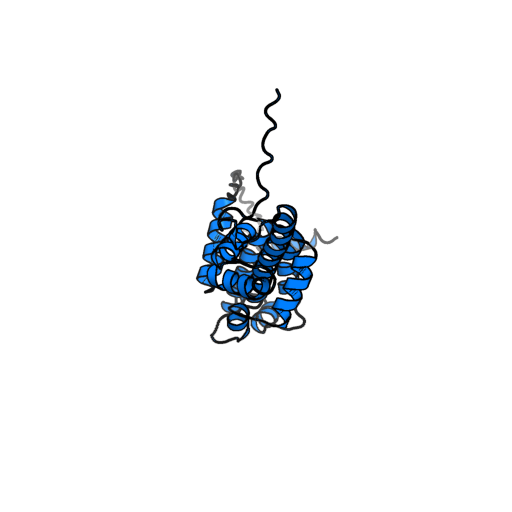 -13.891 5.216 10.656 1.00 96.56 124 ILE A C 1
ATOM 983 O O . ILE A 1 124 ? -13.790 4.906 9.485 1.00 96.56 124 ILE A O 1
ATOM 987 N N . GLU A 1 125 ? -14.877 4.720 11.403 1.00 95.00 125 GLU A N 1
ATOM 988 C CA . GLU A 1 125 ? -15.825 3.728 10.876 1.00 95.00 125 GLU A CA 1
ATOM 989 C C . GLU A 1 125 ? -16.651 4.264 9.695 1.00 95.00 125 GLU A C 1
ATOM 991 O O . GLU A 1 125 ? -16.982 3.524 8.765 1.00 95.00 125 GLU A O 1
ATOM 996 N N . SER A 1 126 ? -16.984 5.559 9.709 1.00 93.31 126 SER A N 1
ATOM 997 C CA . SER A 1 126 ? -17.715 6.195 8.617 1.00 93.31 126 SER A CA 1
ATOM 998 C C . SER A 1 126 ? -16.847 6.563 7.426 1.00 93.31 126 SER A C 1
ATOM 1000 O O . SER A 1 126 ? -17.430 6.890 6.392 1.00 93.31 126 SER A O 1
ATOM 1002 N N . ASP A 1 127 ? -15.520 6.491 7.544 1.00 93.38 127 ASP A N 1
ATOM 1003 C CA . ASP A 1 127 ? -14.592 6.985 6.528 1.00 93.38 127 ASP A CA 1
ATOM 1004 C C . ASP A 1 127 ? -14.887 8.461 6.188 1.00 93.38 127 ASP A C 1
ATOM 1006 O O . ASP A 1 127 ? -15.311 8.819 5.089 1.00 93.38 127 ASP A O 1
ATOM 1010 N N . GLU A 1 128 ? -14.864 9.312 7.221 1.00 92.88 128 GLU A N 1
ATOM 1011 C CA . GLU A 1 128 ? -15.278 10.715 7.115 1.00 92.88 128 GLU A CA 1
ATOM 1012 C C . GLU A 1 128 ? -14.307 11.505 6.229 1.00 92.88 128 GLU A C 1
ATOM 1014 O O 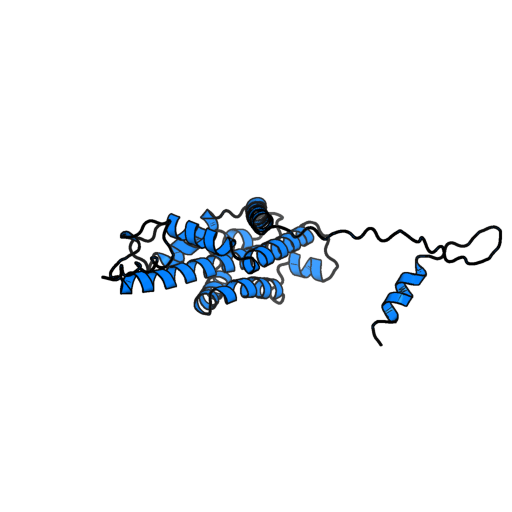. GLU A 1 128 ? -13.176 11.735 6.626 1.00 92.88 128 GLU A O 1
ATOM 1019 N N . GLY A 1 129 ? -14.761 12.038 5.091 1.00 91.56 129 GLY A N 1
ATOM 1020 C CA . GLY A 1 129 ? -13.878 12.683 4.102 1.00 91.56 129 GLY A CA 1
ATOM 1021 C C . GLY A 1 129 ? -13.178 13.988 4.531 1.00 91.56 129 GLY A C 1
ATOM 1022 O O . GLY A 1 129 ? -12.491 14.606 3.722 1.00 91.56 129 GLY A O 1
ATOM 1023 N N . LEU A 1 130 ? -13.380 14.465 5.766 1.00 94.56 130 LEU A N 1
ATOM 1024 C CA . LEU A 1 130 ? -12.591 15.552 6.377 1.00 94.56 130 LEU A CA 1
ATOM 1025 C C . LEU A 1 130 ? -11.567 15.048 7.407 1.00 94.56 130 LEU A C 1
ATOM 1027 O O . LEU A 1 130 ? -10.799 15.845 7.959 1.00 94.56 130 LEU A O 1
ATOM 1031 N N . PHE A 1 131 ? -11.579 13.754 7.709 1.00 95.25 131 PHE A N 1
ATOM 1032 C CA . PHE A 1 131 ? -10.521 13.077 8.433 1.00 95.25 131 PHE A CA 1
ATOM 1033 C C . PHE A 1 131 ? -9.382 12.824 7.448 1.00 95.25 131 PHE A C 1
ATOM 1035 O O . PHE A 1 131 ? -9.617 12.250 6.404 1.00 95.25 131 PHE A O 1
ATOM 1042 N N . GLY A 1 132 ? -8.201 13.370 7.749 1.00 96.12 132 GLY A N 1
ATOM 1043 C CA . GLY A 1 132 ? -7.053 13.354 6.834 1.00 96.12 132 GLY A CA 1
ATOM 1044 C C . GLY A 1 132 ? -5.827 12.610 7.383 1.00 96.12 132 GLY A C 1
ATOM 1045 O O . GLY A 1 132 ? -4.678 12.961 7.083 1.00 96.12 132 GLY A O 1
ATOM 1046 N N . VAL A 1 133 ? -6.026 11.758 8.393 1.00 97.75 133 VAL A N 1
ATOM 1047 C CA . VAL A 1 133 ? -4.933 11.194 9.217 1.00 97.75 133 VAL A CA 1
ATOM 1048 C C . VAL A 1 133 ? -4.385 9.911 8.594 1.00 97.75 133 VAL A C 1
ATOM 1050 O O . VAL A 1 133 ? -3.178 9.677 8.631 1.00 97.75 133 VAL A O 1
ATOM 1053 N N . ASP A 1 134 ? -5.276 9.117 8.031 1.00 97.31 134 ASP A N 1
ATOM 1054 C CA . ASP A 1 134 ? -5.095 8.072 7.031 1.00 97.31 134 ASP A CA 1
ATOM 1055 C C . ASP A 1 134 ? -4.165 8.503 5.891 1.00 97.31 134 ASP A C 1
ATOM 1057 O O . ASP A 1 134 ? -3.052 7.963 5.798 1.00 97.31 134 ASP A O 1
ATOM 1061 N N . GLU A 1 135 ? -4.484 9.556 5.133 1.00 97.44 135 GLU A N 1
ATOM 1062 C CA . GLU A 1 135 ? -3.608 10.012 4.047 1.00 97.44 135 GLU A CA 1
ATOM 1063 C C . GLU A 1 135 ? -2.297 10.565 4.600 1.00 97.44 135 GLU A C 1
ATOM 1065 O O . GLU A 1 135 ? -1.232 10.362 4.018 1.00 97.44 135 GLU A O 1
ATOM 1070 N N . THR A 1 136 ? -2.313 11.227 5.763 1.00 97.38 136 THR A N 1
ATOM 1071 C CA . THR A 1 136 ? -1.073 11.690 6.411 1.00 97.38 136 THR A CA 1
ATOM 1072 C C . THR A 1 136 ? -0.138 10.517 6.738 1.00 97.38 136 THR A C 1
ATOM 1074 O O . THR A 1 136 ? 1.082 10.612 6.548 1.00 97.38 136 THR A O 1
ATOM 1077 N N . LEU A 1 137 ? -0.683 9.392 7.208 1.00 97.44 137 LEU A N 1
ATOM 1078 C CA . LEU A 1 137 ? 0.081 8.184 7.516 1.00 97.44 137 LEU A CA 1
ATOM 1079 C C . LEU A 1 137 ? 0.617 7.514 6.242 1.00 97.44 137 LEU A C 1
ATOM 1081 O O . LEU A 1 137 ? 1.775 7.070 6.216 1.00 97.44 137 LEU A O 1
ATOM 1085 N N . ALA A 1 138 ? -0.196 7.484 5.185 1.00 97.69 138 ALA A N 1
ATOM 1086 C CA . ALA A 1 138 ? 0.173 6.992 3.864 1.00 97.69 138 ALA A CA 1
ATOM 1087 C C . ALA A 1 138 ? 1.278 7.850 3.224 1.00 97.69 138 ALA A C 1
ATOM 1089 O O . ALA A 1 138 ? 2.288 7.309 2.754 1.00 97.69 138 ALA A O 1
ATOM 1090 N N . LEU A 1 139 ? 1.162 9.179 3.304 1.00 97.50 139 LEU A N 1
ATOM 1091 C CA . LEU A 1 139 ? 2.149 10.154 2.836 1.00 97.50 139 LEU A CA 1
ATOM 1092 C C . LEU A 1 139 ? 3.511 9.969 3.505 1.00 97.50 139 LEU A C 1
ATOM 1094 O O . LEU A 1 139 ? 4.540 10.075 2.836 1.00 97.50 139 LEU A O 1
ATOM 1098 N N . GLY A 1 140 ? 3.545 9.627 4.796 1.00 94.62 140 GLY A N 1
ATOM 1099 C CA . GLY A 1 140 ? 4.793 9.314 5.498 1.00 94.62 140 GLY A CA 1
ATOM 1100 C C . GLY A 1 140 ? 5.619 8.232 4.789 1.00 94.62 140 GLY A C 1
ATOM 1101 O O . GLY A 1 140 ? 6.836 8.365 4.665 1.00 94.62 140 GLY A O 1
ATOM 1102 N N . SER A 1 141 ? 4.958 7.205 4.244 1.00 93.69 141 SER A N 1
ATOM 1103 C CA . SER A 1 141 ? 5.598 6.140 3.457 1.00 93.69 141 SER A CA 1
ATOM 1104 C C . SER A 1 141 ? 6.012 6.608 2.058 1.00 93.69 141 SER A C 1
ATOM 1106 O O . SER A 1 141 ? 7.132 6.328 1.610 1.00 93.69 141 SER A O 1
ATOM 1108 N N . VAL A 1 142 ? 5.140 7.373 1.399 1.00 97.38 142 VAL A N 1
ATOM 1109 C CA . VAL A 1 142 ? 5.349 7.941 0.058 1.00 97.38 142 VAL A CA 1
ATOM 1110 C C . VAL A 1 142 ? 6.587 8.831 -0.003 1.00 97.38 142 VAL A C 1
ATOM 1112 O O . VAL A 1 142 ? 7.404 8.703 -0.917 1.00 97.38 142 VAL A O 1
ATOM 1115 N N . MET A 1 143 ? 6.779 9.696 0.994 1.00 95.56 143 MET A N 1
ATOM 1116 C CA . MET A 1 143 ? 7.893 10.650 1.023 1.00 95.56 143 MET A CA 1
ATOM 1117 C C . MET A 1 143 ? 9.268 9.967 1.017 1.00 95.56 143 MET A C 1
ATOM 1119 O O . MET A 1 143 ? 10.255 10.559 0.581 1.00 95.56 143 MET A O 1
ATOM 1123 N N . THR A 1 144 ? 9.342 8.689 1.400 1.00 94.44 144 THR A N 1
ATOM 1124 C CA . THR A 1 144 ? 10.574 7.887 1.348 1.00 94.44 144 THR A CA 1
ATOM 1125 C C . THR A 1 144 ? 10.998 7.496 -0.078 1.00 94.44 144 THR A C 1
ATOM 1127 O O . THR A 1 144 ? 12.101 6.968 -0.262 1.00 94.44 144 THR A O 1
ATOM 1130 N N . TYR A 1 145 ? 10.132 7.725 -1.072 1.00 96.00 145 TYR A N 1
ATOM 1131 C CA . TYR A 1 145 ? 10.326 7.440 -2.500 1.00 96.00 145 TYR A CA 1
ATOM 1132 C C . TYR A 1 145 ? 10.182 8.683 -3.395 1.00 96.00 145 TYR A C 1
ATOM 1134 O O . TYR A 1 145 ? 10.130 8.562 -4.620 1.00 96.00 145 TYR A O 1
ATOM 1142 N N . GLY A 1 146 ? 10.180 9.874 -2.790 1.00 95.38 146 GLY A N 1
ATOM 1143 C CA . GLY A 1 146 ? 10.264 11.151 -3.495 1.00 95.38 146 GLY A CA 1
ATOM 1144 C C . GLY A 1 146 ? 8.953 11.636 -4.118 1.00 95.38 146 GLY A C 1
ATOM 1145 O O . GLY A 1 146 ? 7.892 11.030 -3.991 1.00 95.38 146 GLY A O 1
ATOM 1146 N N . SER A 1 147 ? 9.037 12.775 -4.806 1.00 95.88 147 SER A N 1
ATOM 1147 C CA . SER A 1 147 ? 7.876 13.495 -5.347 1.00 95.88 147 SER A CA 1
ATOM 1148 C C . SER A 1 147 ? 7.129 12.743 -6.452 1.00 95.88 147 SER A C 1
ATOM 1150 O O . SER A 1 147 ? 5.937 12.973 -6.626 1.00 95.88 147 SER A O 1
ATOM 1152 N N . ILE A 1 148 ? 7.786 11.823 -7.165 1.00 94.81 148 ILE A N 1
ATOM 1153 C CA . ILE A 1 148 ? 7.128 10.969 -8.168 1.00 94.81 148 ILE A CA 1
ATOM 1154 C C . ILE A 1 148 ? 6.137 10.018 -7.489 1.00 94.81 148 ILE A C 1
ATOM 1156 O O . ILE A 1 148 ? 5.014 9.848 -7.961 1.00 94.81 148 ILE A O 1
ATOM 1160 N N . ALA A 1 149 ? 6.514 9.434 -6.347 1.00 97.75 149 ALA A N 1
ATOM 1161 C CA . ALA A 1 149 ? 5.592 8.614 -5.568 1.00 97.75 149 ALA A CA 1
ATOM 1162 C C . ALA A 1 149 ? 4.414 9.457 -5.053 1.00 97.75 149 ALA A C 1
ATOM 1164 O O . ALA A 1 149 ? 3.286 8.983 -5.052 1.00 97.75 149 ALA A O 1
ATOM 1165 N N . LEU A 1 150 ? 4.653 10.720 -4.678 1.00 98.00 150 LEU A N 1
ATOM 1166 C CA . LEU A 1 150 ? 3.609 11.633 -4.200 1.00 98.00 150 LEU A CA 1
ATOM 1167 C C . LEU A 1 150 ? 2.527 11.907 -5.241 1.00 98.00 150 LEU A C 1
ATOM 1169 O O . LEU A 1 150 ? 1.341 11.771 -4.945 1.00 98.00 150 LEU A O 1
ATOM 1173 N N . THR A 1 151 ? 2.917 12.261 -6.462 1.00 97.25 151 THR A N 1
ATOM 1174 C CA . THR A 1 151 ? 1.948 12.509 -7.538 1.00 97.25 151 THR A CA 1
ATOM 1175 C C . THR A 1 151 ? 1.197 11.237 -7.923 1.00 97.25 151 THR A C 1
ATOM 1177 O O . THR A 1 151 ? -0.006 11.279 -8.176 1.00 97.25 151 THR A O 1
ATOM 1180 N N . THR A 1 152 ? 1.893 10.099 -7.917 1.00 97.56 152 THR A N 1
ATOM 1181 C CA . THR A 1 152 ? 1.326 8.776 -8.203 1.00 97.56 152 THR A CA 1
ATOM 1182 C C . THR A 1 152 ? 0.307 8.357 -7.141 1.00 97.56 152 THR A C 1
ATOM 1184 O O . THR A 1 152 ? -0.769 7.876 -7.482 1.00 97.56 152 THR A O 1
ATOM 1187 N N . TYR A 1 153 ? 0.610 8.585 -5.862 1.00 98.44 153 TYR A N 1
ATOM 1188 C CA . TYR A 1 153 ? -0.297 8.293 -4.755 1.00 98.44 153 TYR A CA 1
ATOM 1189 C C . TYR A 1 153 ? -1.584 9.110 -4.860 1.00 98.44 153 TYR A C 1
ATOM 1191 O O . TYR A 1 153 ? -2.654 8.519 -4.887 1.00 98.44 153 TYR A O 1
ATOM 1199 N N . GLY A 1 154 ? -1.496 10.431 -5.052 1.00 97.62 154 GLY A N 1
ATOM 1200 C CA . GLY A 1 154 ? -2.696 11.261 -5.219 1.00 97.62 154 GLY A CA 1
ATOM 1201 C C . GLY A 1 154 ? -3.548 10.864 -6.435 1.00 97.62 154 GLY A C 1
ATOM 1202 O O . GLY A 1 154 ? -4.768 11.016 -6.424 1.00 97.62 154 GLY A O 1
ATOM 1203 N N . HIS A 1 155 ? -2.931 10.318 -7.490 1.00 97.19 155 HIS A N 1
ATOM 1204 C CA . HIS A 1 155 ? -3.672 9.736 -8.610 1.00 97.19 155 HIS A CA 1
ATOM 1205 C C . HIS A 1 155 ? -4.404 8.445 -8.214 1.00 97.19 155 HIS A C 1
ATOM 1207 O O . HIS A 1 155 ? -5.557 8.262 -8.600 1.00 97.19 155 HIS A O 1
ATOM 1213 N N . LEU A 1 156 ? -3.748 7.545 -7.480 1.00 97.38 156 LEU A N 1
ATOM 1214 C CA . LEU A 1 156 ? -4.342 6.282 -7.039 1.00 97.38 156 LEU A CA 1
ATOM 1215 C C . LEU A 1 156 ? -5.461 6.487 -6.025 1.00 97.38 156 LEU A C 1
ATOM 1217 O O . LEU A 1 156 ? -6.518 5.880 -6.179 1.00 97.38 156 LEU A O 1
ATOM 1221 N N . ASP A 1 157 ? -5.238 7.364 -5.053 1.00 95.94 157 ASP A N 1
ATOM 1222 C CA . ASP A 1 157 ? -6.220 7.723 -4.040 1.00 95.94 157 ASP A CA 1
ATOM 1223 C C . ASP A 1 157 ? -7.493 8.286 -4.690 1.00 95.94 157 ASP A C 1
ATOM 1225 O O . ASP A 1 157 ? -8.593 7.795 -4.472 1.00 95.94 157 ASP A O 1
ATOM 1229 N N . LYS A 1 158 ? -7.352 9.207 -5.647 1.00 95.50 158 LYS A N 1
ATOM 1230 C CA . LYS A 1 158 ? -8.518 9.759 -6.343 1.00 95.50 158 LYS A CA 1
ATOM 1231 C C . LYS A 1 158 ? -9.277 8.745 -7.208 1.00 95.50 158 LYS A C 1
ATOM 1233 O O . LYS A 1 158 ? -10.495 8.846 -7.340 1.00 95.50 158 LYS A O 1
ATOM 1238 N N . ASN A 1 159 ? -8.572 7.850 -7.903 1.00 95.38 159 ASN A N 1
ATOM 1239 C CA . ASN A 1 159 ? -9.194 6.978 -8.908 1.00 95.38 159 ASN A CA 1
ATOM 1240 C C . ASN A 1 159 ? -9.631 5.615 -8.362 1.00 95.38 159 ASN A C 1
ATOM 1242 O O . ASN A 1 159 ? -10.425 4.960 -9.035 1.00 95.38 159 ASN A O 1
ATOM 1246 N N . LYS A 1 160 ? -9.096 5.193 -7.205 1.00 94.06 160 LYS A N 1
ATOM 1247 C CA . LYS A 1 160 ? -9.347 3.916 -6.514 1.00 94.06 160 LYS A CA 1
ATOM 1248 C C . LYS A 1 160 ? -9.483 2.739 -7.503 1.00 94.06 160 LYS A C 1
ATOM 1250 O O . LYS A 1 160 ? -10.577 2.363 -7.926 1.00 94.06 160 LYS A O 1
ATOM 1255 N N . VAL A 1 161 ? -8.357 2.139 -7.902 1.00 94.38 161 VAL A N 1
ATOM 1256 C CA . VAL A 1 161 ? -8.296 1.022 -8.877 1.00 94.38 161 VAL A CA 1
ATOM 1257 C C . VAL A 1 161 ? -7.885 -0.303 -8.228 1.00 94.38 161 VAL A C 1
ATOM 1259 O O . VAL A 1 161 ? -7.351 -0.329 -7.122 1.00 94.38 161 VAL A O 1
ATOM 1262 N N . GLY A 1 162 ? -8.126 -1.425 -8.911 1.00 95.94 162 GLY A N 1
ATOM 1263 C CA . GLY A 1 162 ? -7.704 -2.747 -8.437 1.00 95.94 162 GLY A CA 1
ATOM 1264 C C . GLY A 1 162 ? -8.258 -3.089 -7.049 1.00 95.94 162 GLY A C 1
ATOM 1265 O O . GLY A 1 162 ? -9.456 -2.945 -6.797 1.00 95.94 162 GLY A O 1
ATOM 1266 N N . ILE A 1 163 ? -7.386 -3.553 -6.150 1.00 96.50 163 ILE A N 1
ATOM 1267 C CA . ILE A 1 163 ? -7.750 -3.891 -4.766 1.00 96.50 163 ILE A CA 1
ATOM 1268 C C . ILE A 1 163 ? -8.177 -2.665 -3.947 1.00 96.50 163 ILE A C 1
ATOM 1270 O O . ILE A 1 163 ? -9.076 -2.801 -3.126 1.00 96.50 163 ILE A O 1
ATOM 1274 N N . ILE A 1 164 ? -7.646 -1.468 -4.232 1.00 96.31 164 ILE A N 1
ATOM 1275 C CA . ILE A 1 164 ? -8.033 -0.222 -3.542 1.00 96.31 164 ILE A CA 1
ATOM 1276 C C . ILE A 1 164 ? -9.536 0.010 -3.713 1.00 96.31 164 ILE A C 1
ATOM 1278 O O . ILE A 1 164 ? -10.248 0.243 -2.746 1.00 96.31 164 ILE A O 1
ATOM 1282 N N . LYS A 1 165 ? -10.051 -0.188 -4.933 1.00 95.31 165 LYS A N 1
ATOM 1283 C CA . LYS A 1 165 ? -11.489 -0.096 -5.208 1.00 95.31 165 LYS A CA 1
ATOM 1284 C C . LYS A 1 165 ? -12.318 -1.068 -4.373 1.00 95.31 165 LYS A C 1
ATOM 1286 O O . LYS A 1 165 ? -13.415 -0.740 -3.944 1.00 95.31 165 LYS A O 1
ATOM 1291 N N . LYS A 1 166 ? -11.833 -2.300 -4.195 1.00 93.19 166 LYS A N 1
ATOM 1292 C CA . LYS A 1 166 ? -12.560 -3.317 -3.426 1.00 93.19 166 LYS A CA 1
ATOM 1293 C C . LYS A 1 166 ? -12.639 -2.918 -1.951 1.00 93.19 166 LYS A C 1
ATOM 1295 O O . LYS A 1 166 ? -13.704 -3.064 -1.363 1.00 93.19 166 LYS A O 1
ATOM 1300 N N . LEU A 1 167 ? -11.543 -2.392 -1.402 1.00 93.12 167 LEU A N 1
ATOM 1301 C CA . LEU A 1 167 ? -11.466 -1.901 -0.024 1.00 93.12 167 LEU A CA 1
ATOM 1302 C C . LEU A 1 167 ? -12.391 -0.691 0.200 1.00 93.12 167 LEU A C 1
ATOM 1304 O O . LEU A 1 167 ? -13.124 -0.668 1.183 1.00 93.12 167 LEU A O 1
ATOM 1308 N N . ASP A 1 168 ? -12.435 0.233 -0.763 1.00 87.81 168 ASP A N 1
ATOM 1309 C CA . ASP A 1 168 ? -13.268 1.446 -0.741 1.00 87.81 168 ASP A CA 1
ATOM 1310 C C . ASP A 1 168 ? -14.780 1.156 -0.812 1.00 87.81 168 ASP A C 1
ATOM 1312 O O . ASP A 1 168 ? -15.590 1.818 -0.169 1.00 87.81 168 ASP A O 1
ATOM 1316 N N . THR A 1 169 ? -15.199 0.116 -1.546 1.00 76.06 169 THR A N 1
ATOM 1317 C CA . THR A 1 169 ? -16.630 -0.117 -1.837 1.00 76.06 169 THR A CA 1
ATOM 1318 C C . THR A 1 169 ? -17.533 -0.442 -0.630 1.00 76.06 169 THR A C 1
ATOM 1320 O O . THR A 1 169 ? -18.728 -0.669 -0.829 1.00 76.06 169 THR A O 1
ATOM 1323 N N . LYS A 1 170 ? -17.019 -0.471 0.611 1.00 69.75 170 LYS A N 1
ATOM 1324 C CA . LYS A 1 170 ? -17.733 -0.863 1.851 1.00 69.75 170 LYS A CA 1
ATOM 1325 C C . LYS A 1 170 ? -18.554 -2.156 1.697 1.00 69.75 170 LYS A C 1
ATOM 1327 O O . LYS A 1 170 ? -19.552 -2.370 2.385 1.00 69.75 170 LYS A O 1
ATOM 1332 N N . ILE A 1 171 ? -18.167 -3.026 0.758 1.00 59.19 171 ILE A N 1
ATOM 1333 C CA . ILE A 1 171 ? -18.842 -4.300 0.510 1.00 59.19 171 ILE A CA 1
ATOM 1334 C C . ILE A 1 171 ? -18.373 -5.271 1.592 1.00 59.19 171 ILE A C 1
ATOM 1336 O O . ILE A 1 171 ? -17.285 -5.835 1.515 1.00 59.19 171 ILE A O 1
ATOM 1340 N N . GLY A 1 172 ? -19.217 -5.463 2.603 1.00 61.53 172 GLY A N 1
ATOM 1341 C CA . GLY A 1 172 ? -18.925 -6.278 3.782 1.00 61.53 172 GLY A CA 1
ATOM 1342 C C . GLY A 1 172 ? -18.966 -5.448 5.065 1.00 61.53 172 GLY A C 1
ATOM 1343 O O . GLY A 1 172 ? -19.307 -4.273 5.040 1.00 61.53 172 GLY A O 1
ATOM 1344 N N . ASN A 1 173 ? -18.627 -6.069 6.195 1.00 68.69 173 ASN A N 1
ATOM 1345 C CA . ASN A 1 173 ? -18.587 -5.405 7.507 1.00 68.69 173 ASN A CA 1
ATOM 1346 C C . ASN A 1 173 ? -17.169 -4.913 7.883 1.00 68.69 173 ASN A C 1
ATOM 1348 O O . ASN A 1 173 ? -16.884 -4.746 9.064 1.00 68.69 173 ASN A O 1
ATOM 1352 N N . GLY A 1 174 ? -16.265 -4.756 6.910 1.00 85.69 174 GLY A N 1
ATOM 1353 C CA . GLY A 1 174 ? -14.877 -4.350 7.156 1.00 85.69 174 GLY A CA 1
ATOM 1354 C C . GLY A 1 174 ? -14.705 -2.829 7.168 1.00 85.69 174 GLY A C 1
ATOM 1355 O O . GLY A 1 174 ? -15.292 -2.141 6.337 1.00 85.69 174 GLY A O 1
ATOM 1356 N N . VAL A 1 175 ? -13.881 -2.318 8.088 1.00 95.00 175 VAL A N 1
ATOM 1357 C CA . VAL A 1 175 ? -13.420 -0.915 8.101 1.00 95.00 175 VAL A CA 1
ATOM 1358 C C . VAL A 1 175 ? -12.062 -0.838 7.404 1.00 95.00 175 VAL A C 1
ATOM 1360 O O . VAL A 1 175 ? -11.154 -1.584 7.763 1.00 95.00 175 VAL A O 1
ATOM 1363 N N . HIS A 1 176 ? -11.912 0.020 6.397 1.00 96.88 176 HIS A N 1
ATOM 1364 C CA . HIS A 1 176 ? -10.698 0.081 5.569 1.00 96.88 176 HIS A CA 1
ATOM 1365 C C . HIS A 1 176 ? -10.165 1.498 5.347 1.00 96.88 176 HIS A C 1
ATOM 1367 O O . HIS A 1 176 ? -9.401 1.686 4.410 1.00 96.88 176 HIS A O 1
ATOM 1373 N N . THR A 1 177 ? -10.541 2.443 6.210 1.00 96.75 177 THR A N 1
ATOM 1374 C CA . THR A 1 177 ? -10.176 3.867 6.131 1.00 96.75 177 THR A CA 1
ATOM 1375 C C . THR A 1 177 ? -8.675 4.103 6.064 1.00 96.75 177 THR A C 1
ATOM 1377 O O . THR A 1 177 ? -8.215 4.962 5.337 1.00 96.75 177 THR A O 1
ATOM 1380 N N . PHE A 1 178 ? -7.864 3.330 6.789 1.00 98.12 178 PHE A N 1
ATOM 1381 C CA . PHE A 1 178 ? -6.411 3.455 6.653 1.00 98.12 178 PHE A CA 1
ATOM 1382 C C . PHE A 1 178 ? -5.847 2.546 5.558 1.00 98.12 178 PHE A C 1
ATOM 1384 O O . PHE A 1 178 ? -4.836 2.866 4.926 1.00 98.12 178 PHE A O 1
ATOM 1391 N N . LEU A 1 179 ? -6.404 1.343 5.405 1.00 98.00 179 LEU A N 1
ATOM 1392 C CA . LEU A 1 179 ? -5.804 0.299 4.581 1.00 98.00 179 LEU A CA 1
ATOM 1393 C C . LEU A 1 179 ? -5.789 0.638 3.087 1.00 98.00 179 LEU A C 1
ATOM 1395 O O . LEU A 1 179 ? -4.796 0.333 2.422 1.00 98.00 179 LEU A O 1
ATOM 1399 N N . ASP A 1 180 ? -6.851 1.217 2.540 1.00 96.88 180 ASP A N 1
ATOM 1400 C CA . ASP A 1 180 ? -6.932 1.527 1.111 1.00 96.88 180 ASP A CA 1
ATOM 1401 C C . ASP A 1 180 ? -5.879 2.577 0.693 1.00 96.88 180 ASP A C 1
ATOM 1403 O O . ASP A 1 180 ? -5.165 2.381 -0.299 1.00 96.88 180 ASP A O 1
ATOM 1407 N N . ASP A 1 181 ? -5.671 3.600 1.522 1.00 98.00 181 ASP A N 1
ATOM 1408 C CA . ASP A 1 181 ? -4.630 4.614 1.389 1.00 98.00 181 ASP A CA 1
ATOM 1409 C C . ASP A 1 181 ? -3.221 4.047 1.523 1.00 98.00 181 ASP A C 1
ATOM 1411 O O . ASP A 1 181 ? -2.317 4.358 0.737 1.00 98.00 181 ASP A O 1
ATOM 1415 N N . LEU A 1 182 ? -3.009 3.166 2.501 1.00 98.56 182 LEU A N 1
ATOM 1416 C CA . LEU A 1 182 ? -1.726 2.494 2.692 1.00 98.56 182 LEU A CA 1
ATOM 1417 C C . LEU A 1 182 ? -1.385 1.590 1.503 1.00 98.56 182 LEU A C 1
ATOM 1419 O O . LEU A 1 182 ? -0.232 1.562 1.063 1.00 98.56 182 LEU A O 1
ATOM 1423 N N . VAL A 1 183 ? -2.370 0.892 0.938 1.00 98.62 183 VAL A N 1
ATOM 1424 C CA . VAL A 1 183 ? -2.195 0.100 -0.284 1.00 98.62 183 VAL A CA 1
ATOM 1425 C C . VAL A 1 183 ? -1.855 1.000 -1.473 1.00 98.62 183 VAL A C 1
ATOM 1427 O O . VAL A 1 183 ? -0.899 0.709 -2.201 1.00 98.62 183 VAL A O 1
ATOM 1430 N N . GLY A 1 184 ? -2.561 2.124 -1.632 1.00 98.50 184 GLY A N 1
ATOM 1431 C CA . GLY A 1 184 ? -2.248 3.144 -2.635 1.00 98.50 184 GLY A CA 1
ATOM 1432 C C . GLY A 1 184 ? -0.828 3.692 -2.494 1.00 98.50 184 GLY A C 1
ATOM 1433 O O . GLY A 1 184 ? -0.094 3.794 -3.478 1.00 98.50 184 GLY A O 1
ATOM 1434 N N . SER A 1 185 ? -0.393 3.963 -1.265 1.00 98.50 185 SER A N 1
ATOM 1435 C CA . SER A 1 185 ? 0.959 4.420 -0.942 1.00 98.50 185 SER A CA 1
ATOM 1436 C C . SER A 1 185 ? 2.031 3.399 -1.328 1.00 98.50 185 SER A C 1
ATOM 1438 O O . SER A 1 185 ? 3.019 3.756 -1.977 1.00 98.50 185 SER A O 1
ATOM 1440 N N . ILE A 1 186 ? 1.838 2.115 -1.008 1.00 98.75 186 ILE A N 1
ATOM 1441 C CA . ILE A 1 186 ? 2.787 1.047 -1.364 1.00 98.75 186 ILE A CA 1
ATOM 1442 C C . ILE A 1 186 ? 2.885 0.898 -2.885 1.00 98.75 186 ILE A C 1
ATOM 1444 O O . ILE A 1 186 ? 3.999 0.827 -3.416 1.00 98.75 186 ILE A O 1
ATOM 1448 N N . ALA A 1 187 ? 1.747 0.895 -3.588 1.00 98.75 187 ALA A N 1
ATOM 1449 C CA . ALA A 1 187 ? 1.707 0.835 -5.046 1.00 98.75 187 ALA A CA 1
ATOM 1450 C C . ALA A 1 187 ? 2.421 2.044 -5.673 1.00 98.75 187 ALA A C 1
ATOM 1452 O O . ALA A 1 187 ? 3.290 1.874 -6.528 1.00 98.75 187 ALA A O 1
ATOM 1453 N N . ALA A 1 188 ? 2.153 3.257 -5.187 1.00 98.62 188 ALA A N 1
ATOM 1454 C CA . ALA A 1 188 ? 2.807 4.473 -5.660 1.00 98.62 188 ALA A CA 1
ATOM 1455 C C . ALA A 1 188 ? 4.327 4.460 -5.436 1.00 98.62 188 ALA A C 1
ATOM 1457 O O . ALA A 1 188 ? 5.105 4.823 -6.322 1.00 98.62 188 ALA A O 1
ATOM 1458 N N . CYS A 1 189 ? 4.772 3.988 -4.269 1.00 98.50 189 CYS A N 1
ATOM 1459 C CA . CYS A 1 189 ? 6.187 3.798 -3.973 1.00 98.50 189 CYS A CA 1
ATOM 1460 C C . CYS A 1 189 ? 6.829 2.790 -4.933 1.00 98.50 189 CYS A C 1
ATOM 1462 O O . CYS A 1 189 ? 7.906 3.045 -5.471 1.00 98.50 189 CYS A O 1
ATOM 1464 N N . ALA A 1 190 ? 6.177 1.649 -5.162 1.00 98.19 190 ALA A N 1
ATOM 1465 C CA . ALA A 1 190 ? 6.682 0.598 -6.038 1.00 98.19 190 ALA A CA 1
ATOM 1466 C C . ALA A 1 190 ? 6.741 1.052 -7.504 1.00 98.19 190 ALA A C 1
ATOM 1468 O O . ALA A 1 190 ? 7.733 0.763 -8.176 1.00 98.19 190 ALA A O 1
ATOM 1469 N N . ALA A 1 191 ? 5.745 1.809 -7.968 1.00 97.81 191 ALA A N 1
ATOM 1470 C CA . ALA A 1 191 ? 5.718 2.429 -9.289 1.00 97.81 191 ALA A CA 1
ATOM 1471 C C . ALA A 1 191 ? 6.837 3.468 -9.458 1.00 97.81 191 ALA A C 1
ATOM 1473 O O . ALA A 1 191 ? 7.570 3.413 -10.440 1.00 97.81 191 ALA A O 1
ATOM 1474 N N . SER A 1 192 ? 7.059 4.338 -8.463 1.00 97.06 192 SER A N 1
ATOM 1475 C CA . SER A 1 192 ? 8.184 5.289 -8.465 1.00 97.06 192 SER A CA 1
ATOM 1476 C C . SER A 1 192 ? 9.536 4.574 -8.602 1.00 97.06 192 SER A C 1
ATOM 1478 O O . SER A 1 192 ? 10.393 4.985 -9.385 1.00 97.06 192 SER A O 1
ATOM 1480 N N . ARG A 1 193 ? 9.726 3.439 -7.911 1.00 95.69 193 ARG A N 1
ATOM 1481 C CA . ARG A 1 193 ? 10.940 2.617 -8.071 1.00 95.69 193 ARG A CA 1
ATOM 1482 C C . ARG A 1 193 ? 11.106 2.068 -9.491 1.00 95.69 193 ARG A C 1
ATOM 1484 O O . ARG A 1 193 ? 12.236 2.035 -9.972 1.00 95.69 193 ARG A O 1
ATOM 1491 N N . ILE A 1 194 ? 10.022 1.614 -10.125 1.00 96.06 194 ILE A N 1
ATOM 1492 C CA . ILE A 1 194 ? 10.048 1.118 -11.510 1.00 96.06 194 ILE A CA 1
ATOM 1493 C C . ILE A 1 194 ? 10.421 2.254 -12.464 1.00 96.06 194 ILE A C 1
ATOM 1495 O O . ILE A 1 194 ? 11.363 2.092 -13.230 1.00 96.06 194 ILE A O 1
ATOM 1499 N N . ALA A 1 195 ? 9.791 3.424 -12.335 1.00 94.31 195 ALA A N 1
ATOM 1500 C CA . ALA A 1 195 ? 10.098 4.600 -13.148 1.00 94.31 195 ALA A CA 1
ATOM 1501 C C . ALA A 1 195 ? 11.567 5.050 -13.026 1.00 94.31 195 ALA A C 1
ATOM 1503 O O . ALA A 1 195 ? 12.204 5.378 -14.025 1.00 94.31 195 ALA A O 1
ATOM 1504 N N . HIS A 1 196 ? 12.143 5.024 -11.820 1.00 93.38 196 HIS A N 1
ATOM 1505 C CA . HIS A 1 196 ? 13.572 5.298 -11.652 1.00 93.38 196 HIS A CA 1
ATOM 1506 C C . HIS A 1 196 ? 14.452 4.242 -12.335 1.00 93.38 196 HIS A C 1
ATOM 1508 O O . HIS A 1 196 ? 15.419 4.604 -12.999 1.00 93.38 196 HIS A O 1
ATOM 1514 N N . ARG A 1 197 ? 14.113 2.950 -12.218 1.00 92.00 197 ARG A N 1
ATOM 1515 C CA . ARG A 1 197 ? 14.894 1.884 -12.865 1.00 92.00 197 ARG A CA 1
ATOM 1516 C C . ARG A 1 197 ? 14.776 1.920 -14.389 1.00 92.00 197 ARG A C 1
ATOM 1518 O O . ARG A 1 197 ? 15.764 1.634 -15.051 1.00 92.00 197 ARG A O 1
ATOM 1525 N N . MET A 1 198 ? 13.618 2.293 -14.929 1.00 92.12 198 MET A N 1
ATOM 1526 C CA . MET A 1 198 ? 13.416 2.512 -16.364 1.00 92.12 198 MET A CA 1
ATOM 1527 C C . MET A 1 198 ? 14.457 3.485 -16.912 1.00 92.12 198 MET A C 1
ATOM 1529 O O . MET A 1 198 ? 15.138 3.179 -17.883 1.00 92.12 198 MET A O 1
ATOM 1533 N N . ARG A 1 199 ? 14.642 4.621 -16.230 1.00 90.62 199 ARG A N 1
ATOM 1534 C CA . ARG A 1 199 ? 15.620 5.626 -16.637 1.00 90.62 199 ARG A CA 1
ATOM 1535 C C . ARG A 1 199 ? 17.055 5.096 -16.611 1.00 90.62 199 ARG A C 1
ATOM 1537 O O . ARG A 1 199 ? 17.811 5.370 -17.536 1.00 90.62 199 ARG A O 1
ATOM 1544 N N . ASP A 1 200 ? 17.418 4.335 -15.580 1.00 91.06 200 ASP A N 1
ATOM 1545 C CA . ASP A 1 200 ? 18.743 3.705 -15.515 1.00 91.06 200 ASP A CA 1
ATOM 1546 C C . ASP A 1 200 ? 18.953 2.727 -16.688 1.00 91.06 200 ASP A C 1
ATOM 1548 O O . ASP A 1 200 ? 20.024 2.700 -17.283 1.00 91.06 200 ASP A O 1
ATOM 1552 N N . LEU A 1 201 ? 17.931 1.936 -17.039 1.00 90.44 201 LEU A N 1
ATOM 1553 C CA . LEU A 1 201 ? 17.985 0.988 -18.158 1.00 90.44 201 LEU A CA 1
ATOM 1554 C C . LEU A 1 201 ? 18.135 1.704 -19.504 1.00 90.44 201 LEU A C 1
ATOM 1556 O O . LEU A 1 201 ? 18.995 1.325 -20.292 1.00 90.44 201 LEU A O 1
ATOM 1560 N N . GLU A 1 202 ? 17.381 2.781 -19.734 1.00 90.19 202 GLU A N 1
ATOM 1561 C CA . GLU A 1 202 ? 17.506 3.608 -20.942 1.00 90.19 202 GLU A CA 1
ATOM 1562 C C . GLU A 1 202 ? 18.933 4.154 -21.118 1.00 90.19 202 GLU A C 1
ATOM 1564 O O . GLU A 1 202 ? 19.464 4.164 -22.228 1.00 90.19 202 GLU A O 1
ATOM 1569 N N . GLU A 1 203 ? 19.579 4.582 -20.027 1.00 91.12 203 GLU A N 1
ATOM 1570 C CA . GLU A 1 203 ? 20.972 5.052 -20.038 1.00 91.12 203 GLU A CA 1
ATOM 1571 C C . GLU A 1 203 ? 21.978 3.916 -20.297 1.00 91.12 203 GLU A C 1
ATOM 1573 O O . GLU A 1 203 ? 23.034 4.148 -20.890 1.00 91.12 203 GLU A O 1
ATOM 1578 N N . GLU A 1 204 ? 21.640 2.689 -19.893 1.00 90.81 204 GLU A N 1
ATOM 1579 C CA . GLU A 1 204 ? 22.387 1.461 -20.192 1.00 90.81 204 GLU A CA 1
ATOM 1580 C C . GLU A 1 204 ? 22.105 0.925 -21.618 1.00 90.81 204 GLU A C 1
ATOM 1582 O O . GLU A 1 204 ? 22.815 0.029 -22.078 1.00 90.81 204 GLU A O 1
ATOM 1587 N N . GLY A 1 205 ? 21.123 1.484 -22.339 1.00 91.06 205 GLY A N 1
ATOM 1588 C CA . GLY A 1 205 ? 20.666 0.983 -23.641 1.00 91.06 205 GLY A CA 1
ATOM 1589 C C . GLY A 1 205 ? 19.861 -0.320 -23.552 1.00 91.06 205 GLY A C 1
ATOM 1590 O O . GLY A 1 205 ? 19.814 -1.073 -24.523 1.00 91.06 205 GLY A O 1
ATOM 1591 N N . GLU A 1 206 ? 19.268 -0.592 -22.390 1.00 91.06 206 GLU A N 1
ATOM 1592 C CA . GLU A 1 206 ? 18.483 -1.783 -22.054 1.00 91.06 206 GLU A CA 1
ATOM 1593 C C . GLU A 1 206 ? 17.007 -1.414 -21.799 1.00 91.06 206 GLU A C 1
ATOM 1595 O O . GLU A 1 206 ? 16.646 -0.253 -21.592 1.00 91.06 206 GLU A O 1
ATOM 1600 N N . THR A 1 207 ? 16.140 -2.421 -21.761 1.00 92.25 207 THR A N 1
ATOM 1601 C CA . THR A 1 207 ? 14.732 -2.325 -21.350 1.00 92.25 207 THR A CA 1
ATOM 1602 C C . THR A 1 207 ? 14.417 -3.346 -20.254 1.00 92.25 207 THR A C 1
ATOM 1604 O O . THR A 1 207 ? 15.266 -4.148 -19.858 1.00 92.25 207 THR A O 1
ATOM 1607 N N . PHE A 1 208 ? 13.175 -3.369 -19.758 1.00 92.44 208 PHE A N 1
ATOM 1608 C CA . PHE A 1 208 ? 12.747 -4.430 -18.841 1.00 92.44 208 PHE A CA 1
ATOM 1609 C C . PHE A 1 208 ? 12.684 -5.812 -19.510 1.00 92.44 208 PHE A C 1
ATOM 1611 O O . PHE A 1 208 ? 12.704 -6.813 -18.798 1.00 92.44 208 PHE A O 1
ATOM 1618 N N . ALA A 1 209 ? 12.663 -5.893 -20.846 1.00 91.38 209 ALA A N 1
ATOM 1619 C CA . ALA A 1 209 ? 12.764 -7.169 -21.558 1.00 91.38 209 ALA A CA 1
ATOM 1620 C C . ALA A 1 209 ? 14.158 -7.809 -21.420 1.00 91.38 209 ALA A C 1
ATOM 1622 O O . ALA A 1 209 ? 14.288 -9.029 -21.525 1.00 91.38 209 ALA A O 1
ATOM 1623 N N . ASP A 1 210 ? 15.187 -6.995 -21.169 1.00 90.50 210 ASP A N 1
ATOM 1624 C CA . ASP A 1 210 ? 16.590 -7.418 -21.164 1.00 90.50 210 ASP A CA 1
ATOM 1625 C C . ASP A 1 210 ? 17.090 -7.831 -19.773 1.00 90.50 210 ASP A C 1
ATOM 1627 O O . ASP A 1 210 ? 18.161 -8.430 -19.642 1.00 90.50 210 ASP A O 1
ATOM 1631 N N . ILE A 1 211 ? 16.320 -7.537 -18.717 1.00 88.12 211 ILE A N 1
ATOM 1632 C CA . ILE A 1 211 ? 16.710 -7.814 -17.334 1.00 88.12 211 ILE A CA 1
ATOM 1633 C C . ILE A 1 211 ? 15.785 -8.822 -16.644 1.00 88.12 211 ILE A C 1
ATOM 1635 O O . ILE A 1 211 ? 14.573 -8.819 -16.846 1.00 88.12 211 ILE A O 1
ATOM 1639 N N . PRO A 1 212 ? 16.331 -9.690 -15.773 1.00 86.06 212 PRO A N 1
ATOM 1640 C CA . PRO A 1 212 ? 15.505 -10.572 -14.971 1.00 86.06 212 PRO A CA 1
ATOM 1641 C C . PRO A 1 212 ? 14.787 -9.788 -13.852 1.00 86.06 212 PRO A C 1
ATOM 1643 O O . PRO A 1 212 ? 15.405 -8.929 -13.208 1.00 86.06 212 PRO A O 1
ATOM 1646 N N . PRO A 1 213 ? 13.549 -10.172 -13.486 1.00 80.62 213 PRO A N 1
ATOM 1647 C CA . PRO A 1 213 ? 12.759 -9.513 -12.437 1.00 80.62 213 PRO A CA 1
ATOM 1648 C C . PRO A 1 213 ? 13.383 -9.419 -11.047 1.00 80.62 213 PRO A C 1
ATOM 1650 O O . PRO A 1 213 ? 12.957 -8.632 -10.201 1.00 80.62 213 PRO A O 1
ATOM 1653 N N . THR A 1 214 ? 14.411 -10.218 -10.788 1.00 73.69 214 THR A N 1
ATOM 1654 C CA . THR A 1 214 ? 15.129 -10.260 -9.516 1.00 73.69 214 THR A CA 1
ATOM 1655 C C . THR A 1 214 ? 16.162 -9.140 -9.357 1.00 73.69 214 THR A C 1
ATOM 1657 O O . THR A 1 214 ? 16.621 -8.906 -8.236 1.00 73.69 214 THR A O 1
ATOM 1660 N N . VAL A 1 215 ? 16.513 -8.418 -10.431 1.00 66.25 215 VAL A N 1
ATOM 1661 C CA . VAL A 1 215 ? 17.583 -7.406 -10.448 1.00 66.25 215 VAL A CA 1
ATOM 1662 C C . VAL A 1 215 ? 17.013 -6.019 -10.769 1.00 66.25 215 VAL A C 1
ATOM 1664 O O . VAL A 1 215 ? 17.171 -5.482 -11.857 1.00 66.25 215 VAL A O 1
ATOM 1667 N N . LEU A 1 216 ? 16.362 -5.406 -9.777 1.00 64.75 216 LEU A N 1
ATOM 1668 C CA . LEU A 1 216 ? 15.811 -4.039 -9.863 1.00 64.75 216 LEU A CA 1
ATOM 1669 C C . LEU A 1 216 ? 16.684 -2.974 -9.174 1.00 64.75 216 LEU A C 1
ATOM 1671 O O . LEU A 1 216 ? 16.192 -1.916 -8.778 1.00 64.75 216 LEU A O 1
ATOM 1675 N N . GLY A 1 217 ? 17.957 -3.279 -8.926 1.00 60.66 217 GLY A N 1
ATOM 1676 C CA . GLY A 1 217 ? 18.924 -2.351 -8.340 1.00 60.66 217 GLY A CA 1
ATOM 1677 C C . GLY A 1 217 ? 20.051 -2.038 -9.323 1.00 60.66 217 GLY A C 1
ATOM 1678 O O . GLY A 1 217 ? 20.274 -2.831 -10.236 1.00 60.66 217 GLY A O 1
ATOM 1679 N N . PRO A 1 218 ? 20.780 -0.925 -9.133 1.00 52.81 218 PRO A N 1
ATOM 1680 C CA . PRO A 1 218 ? 21.926 -0.600 -9.974 1.00 52.81 218 PRO A CA 1
ATOM 1681 C C . PRO A 1 218 ? 22.918 -1.768 -9.993 1.00 52.81 218 PRO A C 1
ATOM 1683 O O . PRO A 1 218 ? 23.215 -2.346 -8.936 1.00 52.81 218 PRO A O 1
ATOM 1686 N N . LYS A 1 219 ? 23.435 -2.114 -11.183 1.00 55.78 219 LYS A N 1
ATOM 1687 C CA . LYS A 1 219 ? 24.492 -3.126 -11.319 1.00 55.78 219 LYS A CA 1
ATOM 1688 C C . LYS A 1 219 ? 25.650 -2.729 -10.387 1.00 55.78 219 LYS A C 1
ATOM 1690 O O . LYS A 1 219 ? 26.042 -1.556 -10.365 1.00 55.78 219 LYS A O 1
ATOM 1695 N N . PRO A 1 220 ? 26.204 -3.655 -9.583 1.00 53.19 220 PRO A N 1
ATOM 1696 C CA . PRO A 1 220 ? 27.395 -3.359 -8.800 1.00 53.19 220 PRO A CA 1
ATOM 1697 C C . PRO A 1 220 ? 28.468 -2.822 -9.745 1.00 53.19 220 PRO A C 1
ATOM 1699 O O . PRO A 1 220 ? 28.744 -3.454 -10.764 1.00 53.19 220 PRO A O 1
ATOM 1702 N N . LYS A 1 221 ? 29.063 -1.661 -9.431 1.00 47.12 221 LYS A N 1
ATOM 1703 C CA . LYS A 1 221 ? 30.188 -1.135 -10.216 1.00 47.12 221 LYS A CA 1
ATOM 1704 C C . LYS A 1 221 ? 31.224 -2.251 -10.336 1.00 47.12 221 LYS A C 1
ATOM 1706 O O . LYS A 1 221 ? 31.743 -2.695 -9.309 1.00 47.12 221 LYS A O 1
ATOM 1711 N N . GLN A 1 222 ? 31.498 -2.706 -11.560 1.00 48.09 222 GLN A N 1
ATOM 1712 C CA . GLN A 1 222 ? 32.607 -3.617 -11.818 1.00 48.09 222 GLN A CA 1
ATOM 1713 C C . GLN A 1 222 ? 33.846 -2.973 -11.197 1.00 48.09 222 GLN A C 1
ATOM 1715 O O . GLN A 1 222 ? 34.189 -1.830 -11.518 1.00 48.09 222 GLN A O 1
ATOM 1720 N N . LYS A 1 223 ? 34.461 -3.649 -10.220 1.00 44.62 223 LYS A N 1
ATOM 1721 C CA . LYS A 1 223 ? 35.758 -3.212 -9.709 1.00 44.62 223 LYS A CA 1
ATOM 1722 C C . LYS A 1 223 ? 36.676 -3.202 -10.921 1.00 44.62 223 LYS A C 1
ATOM 1724 O O . LYS A 1 223 ? 36.875 -4.252 -11.517 1.00 44.62 223 LYS A O 1
ATOM 1729 N N . LYS A 1 224 ? 37.188 -2.027 -11.294 1.00 44.44 224 LYS A N 1
ATOM 1730 C CA . LYS A 1 224 ? 38.325 -1.958 -12.206 1.00 44.44 224 LYS A CA 1
ATOM 1731 C C . LYS A 1 224 ? 39.418 -2.797 -11.552 1.00 44.44 224 LYS A C 1
ATOM 1733 O O . LYS A 1 224 ? 39.878 -2.450 -10.464 1.00 44.44 224 LYS A O 1
ATOM 1738 N N . GLU A 1 225 ? 39.720 -3.949 -12.137 1.00 46.78 225 GLU A N 1
ATOM 1739 C CA . GLU A 1 225 ? 40.959 -4.649 -11.842 1.00 46.78 225 GLU A CA 1
ATOM 1740 C C . GLU A 1 225 ? 42.060 -3.664 -12.231 1.00 46.78 225 GLU A C 1
ATOM 1742 O O . GLU A 1 225 ? 42.116 -3.198 -13.366 1.00 46.78 225 GLU A O 1
ATOM 1747 N N . ASN A 1 226 ? 42.808 -3.203 -11.231 1.00 51.88 226 ASN A N 1
ATOM 1748 C CA . ASN A 1 226 ? 43.946 -2.335 -11.471 1.00 51.88 226 ASN A CA 1
ATOM 1749 C C . ASN A 1 226 ? 44.999 -3.190 -12.189 1.00 51.88 226 ASN A C 1
ATOM 1751 O O . ASN A 1 226 ? 45.534 -4.112 -11.569 1.00 51.88 226 ASN A O 1
ATOM 1755 N N . GLU A 1 227 ? 45.231 -2.904 -13.471 1.00 46.53 227 GLU A N 1
ATOM 1756 C CA . GLU A 1 227 ? 46.478 -3.243 -14.172 1.00 46.53 227 GLU A CA 1
ATOM 1757 C C . GLU A 1 227 ? 47.672 -2.508 -13.547 1.00 46.53 227 GLU A C 1
ATOM 1759 O O . GLU A 1 227 ? 47.505 -1.330 -13.138 1.00 46.53 227 GLU A O 1
#

Foldseek 3Di:
DPPVVVVVVVVVVQWDQDPPPRDTDRPPPPPPPPPPPPPDDDLVNLLVVLQVLCVVVVHHLLLLLVLLCVVCVVPFPQDDSLLSSLLLSVLSSDPLLSVLSVVLSVLQVCLLVVNDDPPSSVCQQVLPPVDCVLLVSLVSSQPVLPPQLVVQLVVCVVPQDGVLVVLPPPPDSGGCSNPSSSSSSSSSSSNSLVVVLQVVQVVVVHGNNRDDSNDSDPDPPDPPPDD

Radius of gyration: 24.81 Å; chains: 1; bounding box: 65×35×87 Å

Secondary structure (DSSP, 8-state):
--SHHHHHHHHTT--PBPTTT--B--------------PPPPHHHHHHHHHHHHHHTT--HHHHHHHHHHHHTTT-TT--HHHHHHHHHHHHTSHHHHHHHHHHHHHHHHHHTT-SPTTHHHHHHTT-TT--HHHHHHHHHHGGGHHHHHHHHHHHHHH--HHHHHHHTT-SS---TTHHHHHHHHHHHHHHHHHHHHHHHHHHT--TTTS-TT--SPPPPPP----

Sequence (227 aa):
MYQNCIISVLLRVLCSKDRNTGRIFIVIKRNGAQKMVKKRISSEEVAKATKEALERRGVTIEDIAAIVYDMQLPYNEGLTIEHCTNSVERVLRKREVQHSVLVGIELDELAEKNLLSQPLQSIIESDEGLFGVDETLALGSVMTYGSIALTTYGHLDKNKVGIIKKLDTKIGNGVHTFLDDLVGSIAACAASRIAHRMRDLEEEGETFADIPPTVLGPKPKQKKENE

InterPro domains:
  IPR007686 YutG/PgpA domain [PF04608] (61-196)
  IPR007686 YutG/PgpA domain [cd06971] (57-196)
  IPR036681 PgpA-like superfamily [SSF101307] (50-199)